Protein AF-A0A3D1BDJ5-F1 (afdb_monomer)

Nearest PDB structures (foldseek):
  8h1r-assembly1_A  TM=6.072E-01  e=1.161E-01  Pseudomonas aeruginosa PAO1
  8h1r-assembly2_D  TM=5.974E-01  e=2.928E-01  Pseudomonas aeruginosa PAO1
  6gd5-assembly1_A  TM=3.370E-01  e=4.436E+00  Escherichia coli K-12
  8y6u-assembly1_D  TM=3.754E-01  e=7.465E+00  Escherichia coli K-12

Foldseek 3Di:
DDDDDDDDDDDPDPDDPPPPPPDQPDPDLVRVLVVQLVLLVVVHPVSSVCSVPPLSVLLVPDDPVVVVLLSVLLVLCVVLVADCVQQVSLQSLLVSLCSVPPDPQQSVLVSLQSVVQSVHNPQRVLNSQCSSCNNCCSVWQFLDDDLQKTKGKADADWGWHADPVSATKIWGAQIKIWIDHPNDIFIWGRWGWMQRSRQRKIFTAKTKGALPLAPCGVFKMKIAHGDMDRRVHQKDKGQAIWIGGPVDPGTDGGMAIAGDDDDDDRHPDPHD

Solvent-accessible surface area (backbone atoms only — not comparable to full-atom values): 14798 Å² total; per-residue (Å²): 141,82,88,83,83,83,85,82,84,82,80,83,79,81,75,80,83,78,76,78,76,77,74,67,97,50,95,40,73,68,57,43,49,53,51,53,23,56,62,26,40,79,77,28,71,65,50,20,46,39,34,66,73,54,46,41,63,58,54,70,70,45,56,67,70,59,45,49,53,53,51,54,50,51,50,33,27,50,76,46,63,48,52,54,84,40,22,52,48,14,40,53,44,25,51,49,43,41,70,77,52,77,43,73,64,55,51,54,23,46,49,51,40,51,50,57,48,28,72,41,60,88,52,45,73,55,38,35,58,51,25,48,35,26,37,45,29,74,74,55,32,35,78,40,78,54,99,54,10,31,32,30,44,43,71,59,47,77,46,42,43,63,45,101,84,67,43,48,30,37,42,35,38,60,13,29,43,34,39,38,27,79,95,35,72,42,61,35,34,61,21,29,33,38,33,36,62,84,78,46,32,37,39,33,54,33,30,32,38,49,23,65,77,29,84,42,47,89,50,34,39,30,43,36,41,71,39,61,34,54,47,79,43,46,48,43,63,36,71,46,27,43,36,42,47,85,90,48,101,61,72,46,77,38,72,44,81,37,50,65,62,72,70,91,51,37,88,75,45,88,61,76

Sequence (272 aa):
MRWIGILGLALCLNVPVVVAQDEPAWPSPASFLKDMEQSAADLGGREAKWIKKSFGPRFAALEAGRQGQVMSLVEALQETRQPFAESIWGYLKGVDALLQRPDAAAWTGWHRHVAFFASSTKHRQRAKAYLANSEGLLNQGKLHSANTGTWLVRGGRMTFDLDDQNRPRISCDSSTVVCLAKGDSARLHQVRGQYDVLENEFRVETGRLDWERTVREGDFQAEVRAFNIRLKGSTFTTDSATFQSDMFGTPLHGTLHFKVQAEKQAKKRTYP

Structure (mmCIF, N/CA/C/O backbone):
data_AF-A0A3D1BDJ5-F1
#
_entry.id   AF-A0A3D1BDJ5-F1
#
loop_
_atom_site.group_PDB
_atom_site.id
_atom_site.type_symbol
_atom_site.label_atom_id
_atom_site.label_alt_id
_atom_site.label_comp_id
_atom_site.label_asym_id
_atom_site.label_entity_id
_atom_site.label_seq_id
_atom_site.pdbx_PDB_ins_code
_atom_site.Cartn_x
_atom_site.Cartn_y
_atom_site.Cartn_z
_atom_site.occupancy
_atom_site.B_iso_or_equiv
_atom_site.auth_seq_id
_atom_site.auth_comp_id
_atom_site.auth_asym_id
_atom_site.auth_atom_id
_atom_site.pdbx_PDB_model_num
ATOM 1 N N . MET A 1 1 ? 18.096 -51.647 67.999 1.00 40.06 1 MET A N 1
ATOM 2 C CA . MET A 1 1 ? 18.188 -51.036 66.656 1.00 40.06 1 MET A CA 1
ATOM 3 C C . MET A 1 1 ? 16.785 -50.966 66.071 1.00 40.06 1 MET A C 1
ATOM 5 O O . MET A 1 1 ? 16.229 -52.001 65.738 1.00 40.06 1 MET A O 1
ATOM 9 N N . ARG A 1 2 ? 16.166 -49.781 66.080 1.00 32.09 2 ARG A N 1
ATOM 10 C CA . ARG A 1 2 ? 14.801 -49.536 65.588 1.00 32.09 2 ARG A CA 1
ATOM 11 C C . ARG A 1 2 ? 14.898 -48.638 64.356 1.00 32.09 2 ARG A C 1
ATOM 13 O O . ARG A 1 2 ? 15.482 -47.565 64.448 1.00 32.09 2 ARG A O 1
ATOM 20 N N . TRP A 1 3 ? 14.369 -49.100 63.228 1.00 30.14 3 TRP A N 1
ATOM 21 C CA . TRP A 1 3 ? 14.201 -48.304 62.014 1.00 30.14 3 TRP A CA 1
ATOM 22 C C . TRP A 1 3 ? 12.926 -47.460 62.136 1.00 30.14 3 TRP A C 1
ATOM 24 O O . TRP A 1 3 ? 11.862 -47.992 62.444 1.00 30.14 3 TRP A O 1
ATOM 34 N N . ILE A 1 4 ? 13.050 -46.151 61.917 1.00 38.88 4 ILE A N 1
ATOM 35 C CA . ILE A 1 4 ? 11.944 -45.191 61.823 1.00 38.88 4 ILE A CA 1
ATOM 36 C C . ILE A 1 4 ? 11.736 -44.907 60.333 1.00 38.88 4 ILE A C 1
ATOM 38 O O . ILE A 1 4 ? 12.630 -44.381 59.676 1.00 38.88 4 ILE A O 1
ATOM 42 N N . GLY A 1 5 ? 10.570 -45.281 59.804 1.00 36.16 5 GLY A N 1
ATOM 43 C CA . GLY A 1 5 ? 10.113 -44.878 58.475 1.00 36.16 5 GLY A CA 1
ATOM 44 C C . GLY A 1 5 ? 9.455 -43.501 58.543 1.00 36.16 5 GLY A C 1
ATOM 45 O O . GLY A 1 5 ? 8.554 -43.286 59.352 1.00 36.16 5 GLY A O 1
ATOM 46 N N . ILE A 1 6 ? 9.918 -42.570 57.711 1.00 41.03 6 ILE A N 1
ATOM 47 C CA . ILE A 1 6 ? 9.352 -41.225 57.570 1.00 41.03 6 ILE A CA 1
ATOM 48 C C . ILE A 1 6 ? 8.217 -41.288 56.540 1.00 41.03 6 ILE A C 1
ATOM 50 O O . ILE A 1 6 ? 8.452 -41.577 55.368 1.00 41.03 6 ILE A O 1
ATOM 54 N N . LEU A 1 7 ? 6.987 -41.013 56.986 1.00 36.97 7 LEU A N 1
ATOM 55 C CA . LEU A 1 7 ? 5.841 -40.711 56.125 1.00 36.97 7 LEU A CA 1
ATOM 56 C C . LEU A 1 7 ? 6.007 -39.287 55.566 1.00 36.97 7 LEU A C 1
ATOM 58 O O . LEU A 1 7 ? 5.975 -38.318 56.322 1.00 36.97 7 LEU A O 1
ATOM 62 N N . GLY A 1 8 ? 6.165 -39.156 54.249 1.00 35.75 8 GLY A N 1
ATOM 63 C CA . GLY A 1 8 ? 6.063 -37.877 53.544 1.00 35.75 8 GLY A CA 1
ATOM 64 C C . GLY A 1 8 ? 4.616 -37.615 53.131 1.00 35.75 8 GLY A C 1
ATOM 65 O O . GLY A 1 8 ? 4.098 -38.284 52.240 1.00 35.75 8 GLY A O 1
ATOM 66 N N . LEU A 1 9 ? 3.961 -36.655 53.785 1.00 38.50 9 LEU A N 1
ATOM 67 C CA . LEU A 1 9 ? 2.632 -36.166 53.422 1.00 38.50 9 LEU A CA 1
ATOM 68 C C . LEU A 1 9 ? 2.781 -35.162 52.262 1.00 38.50 9 LEU A C 1
ATOM 70 O O . LEU A 1 9 ? 3.290 -34.059 52.460 1.00 38.50 9 LEU A O 1
ATOM 74 N N . ALA A 1 10 ? 2.377 -35.537 51.048 1.00 41.53 10 ALA A N 1
ATOM 75 C CA . ALA A 1 10 ? 2.340 -34.623 49.907 1.00 41.53 10 ALA A CA 1
ATOM 76 C C . ALA A 1 10 ? 1.062 -33.769 49.970 1.00 41.53 10 ALA A C 1
ATOM 78 O O . ALA A 1 10 ? -0.044 -34.263 49.753 1.00 41.53 10 ALA A O 1
ATOM 79 N N . LEU A 1 11 ? 1.220 -32.484 50.295 1.00 38.91 11 LEU A N 1
ATOM 80 C CA . LEU A 1 11 ? 0.157 -31.483 50.236 1.00 38.91 11 LEU A CA 1
ATOM 81 C C . LEU A 1 11 ? -0.024 -31.042 48.772 1.00 38.91 11 LEU A C 1
ATOM 83 O O . LEU A 1 11 ? 0.777 -30.272 48.243 1.00 38.91 11 LEU A O 1
ATOM 87 N N . CYS A 1 12 ? -1.066 -31.530 48.100 1.00 39.66 12 CYS A N 1
ATOM 88 C CA . CYS A 1 12 ? -1.456 -31.030 46.782 1.00 39.66 12 CYS A CA 1
ATOM 89 C C . CYS A 1 12 ? -2.174 -29.680 46.942 1.00 39.66 12 CYS A C 1
ATOM 91 O O . CYS A 1 12 ? -3.369 -29.633 47.229 1.00 39.66 12 CYS A O 1
ATOM 93 N N . LEU A 1 13 ? -1.445 -28.574 46.769 1.00 41.38 13 LEU A N 1
ATOM 94 C CA . LEU A 1 13 ? -2.034 -27.242 46.618 1.00 41.38 13 LEU A CA 1
ATOM 95 C C . LEU A 1 13 ? -2.695 -27.147 45.239 1.00 41.38 13 LEU A C 1
ATOM 97 O O . LEU A 1 13 ? -2.029 -26.986 44.219 1.00 41.38 13 LEU A O 1
ATOM 101 N N . ASN A 1 14 ? -4.019 -27.267 45.222 1.00 43.81 14 ASN A N 1
ATOM 102 C CA . ASN A 1 14 ? -4.842 -27.050 44.041 1.00 43.81 14 ASN A CA 1
ATOM 103 C C . ASN A 1 14 ? -5.043 -25.534 43.878 1.00 43.81 14 ASN A C 1
ATOM 105 O O . ASN A 1 14 ? -5.933 -24.949 44.495 1.00 43.81 14 ASN A O 1
ATOM 109 N N . VAL A 1 15 ? -4.160 -24.876 43.125 1.00 45.62 15 VAL A N 1
ATOM 110 C CA . VAL A 1 15 ? -4.317 -23.455 42.787 1.00 45.62 15 VAL A CA 1
ATOM 111 C C . VAL A 1 15 ? -5.326 -23.362 41.640 1.00 45.62 15 VAL A C 1
ATOM 113 O O . VAL A 1 15 ? -5.068 -23.932 40.578 1.00 45.62 15 VAL A O 1
ATOM 116 N N . PRO A 1 16 ? -6.467 -22.673 41.804 1.00 42.47 16 PRO A N 1
ATOM 117 C CA . PRO A 1 16 ? -7.363 -22.436 40.687 1.00 42.47 16 PRO A CA 1
ATOM 118 C C . PRO A 1 16 ? -6.653 -21.529 39.680 1.00 42.47 16 PRO A C 1
ATOM 120 O O . PRO A 1 16 ? -6.245 -20.412 40.002 1.00 42.47 16 PRO A O 1
ATOM 123 N N . VAL A 1 17 ? -6.503 -22.020 38.452 1.00 44.72 17 VAL A N 1
ATOM 124 C CA . VAL A 1 17 ? -6.137 -21.192 37.303 1.00 44.72 17 VAL A CA 1
ATOM 125 C C . VAL A 1 17 ? -7.313 -20.249 37.057 1.00 44.72 17 VAL A C 1
ATOM 127 O O . VAL A 1 17 ? -8.309 -20.624 36.444 1.00 44.72 17 VAL A O 1
ATOM 130 N N . VAL A 1 18 ? -7.224 -19.032 37.590 1.00 38.44 18 VAL A N 1
ATOM 131 C CA . VAL A 1 18 ? -8.105 -17.933 37.197 1.00 38.44 18 VAL A CA 1
ATOM 132 C C . VAL A 1 18 ? -7.669 -17.527 35.795 1.00 38.44 18 VAL A C 1
ATOM 134 O O . VAL A 1 18 ? -6.678 -16.824 35.615 1.00 38.44 18 VAL A O 1
ATOM 137 N N . VAL A 1 19 ? -8.382 -18.025 34.787 1.00 40.22 19 VAL A N 1
ATOM 138 C CA . VAL A 1 19 ? -8.323 -17.454 33.443 1.00 40.22 19 VAL A CA 1
ATOM 139 C C . VAL A 1 19 ? -9.059 -16.123 33.541 1.00 40.22 19 VAL A C 1
ATOM 141 O O . VAL A 1 19 ? -10.287 -16.099 33.554 1.00 40.22 19 VAL A O 1
ATOM 144 N N . ALA A 1 20 ? -8.319 -15.027 33.703 1.00 37.91 20 ALA A N 1
ATOM 145 C CA . ALA A 1 20 ? -8.874 -13.695 33.530 1.00 37.91 20 ALA A CA 1
ATOM 146 C C . ALA A 1 20 ? -9.334 -13.596 32.070 1.00 37.91 20 ALA A C 1
ATOM 148 O O . ALA A 1 20 ? -8.518 -13.526 31.155 1.00 37.91 20 ALA A O 1
ATOM 149 N N . GLN A 1 21 ? -10.639 -13.722 31.841 1.00 48.41 21 GLN A N 1
ATOM 150 C CA . GLN A 1 21 ? -11.227 -13.243 30.601 1.00 48.41 21 GLN A CA 1
ATOM 151 C C . GLN A 1 21 ? -11.207 -11.726 30.731 1.00 48.41 21 GLN A C 1
ATOM 153 O O . GLN A 1 21 ? -12.008 -11.180 31.488 1.00 48.41 21 GLN A O 1
ATOM 158 N N . ASP A 1 22 ? -10.239 -11.073 30.091 1.00 64.44 22 ASP A N 1
ATOM 159 C CA . ASP A 1 22 ? -10.243 -9.618 29.998 1.00 64.44 22 ASP A CA 1
ATOM 160 C C . ASP A 1 22 ? -11.581 -9.205 29.369 1.00 64.44 22 ASP A C 1
ATOM 162 O O . ASP A 1 22 ? -11.974 -9.707 28.309 1.00 64.44 22 ASP A O 1
ATOM 166 N N . GLU A 1 23 ? -12.346 -8.379 30.087 1.00 74.88 23 GLU A N 1
ATOM 167 C CA . GLU A 1 23 ? -13.591 -7.839 29.552 1.00 74.88 23 GLU A CA 1
ATOM 168 C C . GLU A 1 23 ? -13.266 -7.004 28.307 1.00 74.88 23 GLU A C 1
ATOM 170 O O . GLU A 1 23 ? -12.290 -6.254 28.322 1.00 74.88 23 GLU A O 1
ATOM 175 N N . PRO A 1 24 ? -14.070 -7.103 27.234 1.00 78.44 24 PRO A N 1
ATOM 176 C CA . PRO A 1 24 ? -13.805 -6.350 26.016 1.00 78.44 24 PRO A CA 1
ATOM 177 C C . PRO A 1 24 ? -13.798 -4.844 26.306 1.00 78.44 24 PRO A C 1
ATOM 179 O O . PRO A 1 24 ? -14.713 -4.345 26.968 1.00 78.44 24 PRO A O 1
ATOM 182 N N . ALA A 1 25 ? -12.842 -4.106 25.728 1.00 89.50 25 ALA A N 1
ATOM 183 C CA . ALA A 1 25 ? -12.701 -2.655 25.912 1.00 89.50 25 ALA A CA 1
ATOM 184 C C . ALA A 1 25 ? -13.996 -1.858 25.679 1.00 89.50 25 ALA A C 1
ATOM 186 O O . ALA A 1 25 ? -14.198 -0.798 26.277 1.00 89.50 25 ALA A O 1
ATOM 187 N N . TRP A 1 26 ? -14.897 -2.362 24.828 1.00 95.94 26 TRP A N 1
ATOM 188 C CA . TRP A 1 26 ? -16.221 -1.780 24.638 1.00 95.94 26 TRP A CA 1
ATOM 189 C C . TRP A 1 26 ? -17.326 -2.834 24.767 1.00 95.94 26 TRP A C 1
ATOM 191 O O . TRP A 1 26 ? -17.307 -3.835 24.048 1.00 95.94 26 TRP A O 1
ATOM 201 N N . PRO A 1 27 ? -18.383 -2.561 25.556 1.00 92.12 27 PRO A N 1
ATOM 202 C CA . PRO A 1 27 ? -19.510 -3.480 25.720 1.00 92.12 27 PRO A CA 1
ATOM 203 C C . PRO A 1 27 ? -20.438 -3.538 24.493 1.00 92.12 27 PRO A C 1
ATOM 205 O O . PRO A 1 27 ? -21.322 -4.388 24.425 1.00 92.12 27 PRO A O 1
ATOM 208 N N . SER A 1 28 ? -20.303 -2.612 23.533 1.00 95.69 28 SER A N 1
ATOM 209 C CA . SER A 1 28 ? -21.137 -2.567 22.326 1.00 95.69 28 SER A CA 1
ATOM 210 C C . SER A 1 28 ? -20.473 -1.825 21.150 1.00 95.69 28 SER A C 1
ATOM 212 O O . SER A 1 28 ? -19.627 -0.948 21.367 1.00 95.69 28 SER A O 1
ATOM 214 N N . PRO A 1 29 ? -20.924 -2.065 19.901 1.00 97.19 29 PRO A N 1
ATOM 215 C CA . PRO A 1 29 ? -20.529 -1.263 18.737 1.00 97.19 29 PRO A CA 1
ATOM 216 C C . PRO A 1 29 ? -20.837 0.236 18.892 1.00 97.19 29 PRO A C 1
ATOM 218 O O . PRO A 1 29 ? -20.088 1.082 18.407 1.00 97.19 29 PRO A O 1
ATOM 221 N N . ALA A 1 30 ? -21.921 0.590 19.591 1.00 97.62 30 ALA A N 1
ATOM 222 C CA . ALA A 1 30 ? -22.311 1.983 19.804 1.00 97.62 30 ALA A CA 1
ATOM 223 C C . ALA A 1 30 ? -21.346 2.720 20.748 1.00 97.62 30 ALA A C 1
ATOM 225 O O . ALA A 1 30 ? -20.973 3.863 20.478 1.00 97.62 30 ALA A O 1
ATOM 226 N N . SER A 1 31 ? -20.904 2.066 21.830 1.00 97.88 31 SER A N 1
ATOM 227 C CA . SER A 1 31 ? -19.884 2.625 22.727 1.00 97.88 31 SER A CA 1
ATOM 228 C C . SER A 1 31 ? -18.526 2.752 22.038 1.00 97.88 31 SER A C 1
ATOM 230 O O . SER A 1 31 ? -17.870 3.774 22.220 1.00 97.88 31 SER A O 1
ATOM 232 N N . PHE A 1 32 ? -18.152 1.783 21.193 1.00 98.56 32 PHE A N 1
ATOM 233 C CA . PHE A 1 32 ? -16.954 1.878 20.354 1.00 98.56 32 PHE A CA 1
ATOM 234 C C . PHE A 1 32 ? -17.008 3.101 19.429 1.00 98.56 32 PHE A C 1
ATOM 236 O O . PHE A 1 32 ? -16.089 3.915 19.421 1.00 98.56 32 PHE A O 1
ATOM 243 N N . LEU A 1 33 ? -18.110 3.297 18.696 1.00 98.56 33 LEU A N 1
ATOM 244 C CA . LEU A 1 33 ? -18.253 4.448 17.798 1.00 98.56 33 LEU A CA 1
ATOM 245 C C . LEU A 1 33 ? -18.182 5.791 18.532 1.00 98.56 33 LEU A C 1
ATOM 247 O O . LEU A 1 33 ? -17.586 6.731 18.009 1.00 98.56 33 LEU A O 1
ATOM 251 N N . LYS A 1 34 ? -18.762 5.882 19.734 1.00 98.38 34 LYS A N 1
ATOM 252 C CA . LYS A 1 34 ? -18.688 7.091 20.563 1.00 98.38 34 LYS A CA 1
ATOM 253 C C . LYS A 1 34 ? -17.244 7.411 20.960 1.00 98.38 34 LYS A C 1
ATOM 255 O O . LYS A 1 34 ? -16.834 8.565 20.868 1.00 98.38 34 LYS A O 1
ATOM 260 N N . ASP A 1 35 ? -16.485 6.403 21.377 1.00 98.38 35 ASP A N 1
ATOM 261 C CA . ASP A 1 35 ? -15.082 6.559 21.767 1.00 98.38 35 ASP A CA 1
ATOM 262 C C . ASP A 1 35 ? -14.186 6.931 20.572 1.00 98.38 35 ASP A C 1
ATOM 264 O O . ASP A 1 35 ? -13.364 7.847 20.649 1.00 98.38 35 ASP A O 1
ATOM 268 N N . MET A 1 36 ? -14.417 6.306 19.411 1.00 98.56 36 MET A N 1
ATOM 269 C CA . MET A 1 36 ? -13.724 6.662 18.169 1.00 98.56 36 MET A CA 1
ATOM 270 C C . MET A 1 36 ? -14.073 8.078 17.688 1.00 98.56 36 MET A C 1
ATOM 272 O O . MET A 1 36 ? -13.196 8.774 17.181 1.00 98.56 36 MET A O 1
ATOM 276 N N . GLU A 1 37 ? -15.324 8.534 17.846 1.00 98.50 37 GLU A N 1
ATOM 277 C CA . GLU A 1 37 ? -15.732 9.914 17.533 1.00 98.50 37 GLU A CA 1
ATOM 278 C C . GLU A 1 37 ? -15.019 10.919 18.444 1.00 98.50 37 GLU A C 1
ATOM 280 O O . GLU A 1 37 ? -14.505 11.923 17.951 1.00 98.50 37 GLU A O 1
ATOM 285 N N . GLN A 1 38 ? -14.944 10.631 19.748 1.00 98.06 38 GLN A N 1
ATOM 286 C CA . GLN A 1 38 ? -14.255 11.481 20.719 1.00 98.06 38 GLN A CA 1
ATOM 287 C C . GLN A 1 38 ? -12.752 11.558 20.432 1.00 98.06 38 GLN A C 1
ATOM 289 O O . GLN A 1 38 ? -12.203 12.652 20.360 1.00 98.06 38 GLN A O 1
ATOM 294 N N . SER A 1 39 ? -12.108 10.416 20.186 1.00 97.81 39 SER A N 1
ATOM 295 C CA . SER A 1 39 ? -10.685 10.361 19.831 1.00 97.81 39 SER A CA 1
ATOM 296 C C . SER A 1 39 ? -10.397 11.076 18.501 1.00 97.81 39 SER A C 1
ATOM 298 O O . SER A 1 39 ? -9.371 11.733 18.338 1.00 97.81 39 SER A O 1
ATOM 300 N N . ALA A 1 40 ? -11.316 10.997 17.533 1.00 98.06 40 ALA A N 1
ATOM 301 C CA . ALA A 1 40 ? -11.202 11.724 16.271 1.00 98.06 40 ALA A CA 1
ATOM 302 C C . ALA A 1 40 ? -11.410 13.239 16.430 1.00 98.06 40 ALA A C 1
ATOM 304 O O . ALA A 1 40 ? -10.868 14.004 15.634 1.00 98.06 40 ALA A O 1
ATOM 305 N N . ALA A 1 41 ? -12.149 13.694 17.448 1.00 97.62 41 ALA A N 1
ATOM 306 C CA . ALA A 1 41 ? -12.335 15.119 17.719 1.00 97.62 41 ALA A CA 1
ATOM 307 C C . ALA A 1 41 ? -11.015 15.823 18.071 1.00 97.62 41 ALA A C 1
ATOM 309 O O . ALA A 1 41 ? -10.841 16.982 17.692 1.00 97.62 41 ALA A O 1
ATOM 310 N N . ASP A 1 42 ? -10.071 15.106 18.689 1.00 96.56 42 ASP A N 1
ATOM 311 C CA . ASP A 1 42 ? -8.721 15.605 18.981 1.00 96.56 42 ASP A CA 1
ATOM 312 C C . ASP A 1 42 ? -7.881 15.813 17.706 1.00 96.56 42 ASP A C 1
ATOM 314 O O . ASP A 1 42 ? -6.954 16.623 17.693 1.00 96.56 42 ASP A O 1
ATOM 318 N N . LEU A 1 43 ? -8.215 15.116 16.611 1.00 95.81 43 LEU A N 1
ATOM 319 C CA . LEU A 1 43 ? -7.629 15.352 15.284 1.00 95.81 43 LEU A CA 1
ATOM 320 C C . LEU A 1 43 ? -8.303 16.534 14.575 1.00 95.81 43 LEU A C 1
ATOM 322 O O . LEU A 1 43 ? -7.647 17.282 13.848 1.00 95.81 43 LEU A O 1
ATOM 326 N N . GLY A 1 44 ? -9.612 16.693 14.781 1.00 97.12 44 GLY A N 1
ATOM 327 C CA . GLY A 1 44 ? -10.390 17.812 14.272 1.00 97.12 44 GLY A CA 1
ATOM 328 C C . GLY A 1 44 ? -11.891 17.534 14.153 1.00 97.12 44 GLY A C 1
ATOM 329 O O . GLY A 1 44 ? -12.377 16.402 14.117 1.00 97.12 44 GLY A O 1
ATOM 330 N N . GLY A 1 45 ? -12.672 18.612 14.031 1.00 97.50 45 GLY A N 1
ATOM 331 C CA . GLY A 1 45 ? -14.131 18.513 13.911 1.00 97.50 45 GLY A CA 1
ATOM 332 C C . GLY A 1 45 ? -14.613 17.818 12.627 1.00 97.50 45 GLY A C 1
ATOM 333 O O . GLY A 1 45 ? -15.731 17.300 12.589 1.00 97.50 45 GLY A O 1
ATOM 334 N N . ARG A 1 46 ? -13.792 17.778 11.565 1.00 97.81 46 ARG A N 1
ATOM 335 C CA . ARG A 1 46 ? -14.137 17.061 10.324 1.00 97.81 46 ARG A CA 1
ATOM 336 C C . ARG A 1 46 ? -14.020 15.552 10.511 1.00 97.81 46 ARG A C 1
ATOM 338 O O . ARG A 1 46 ? -14.854 14.816 9.993 1.00 97.81 46 ARG A O 1
ATOM 345 N N . GLU A 1 47 ? -13.019 15.115 11.256 1.00 98.25 47 GLU A N 1
ATOM 346 C CA . GLU A 1 47 ? -12.693 13.728 11.550 1.00 98.25 47 GLU A CA 1
ATOM 347 C C . GLU A 1 47 ? -13.771 13.119 12.459 1.00 98.25 47 GLU A C 1
ATOM 349 O O . GLU A 1 47 ? -14.364 12.098 12.102 1.00 98.25 47 GLU A O 1
ATOM 354 N N . ALA A 1 48 ? -14.153 13.817 13.536 1.00 98.25 48 ALA A N 1
ATOM 355 C CA . ALA A 1 48 ? -15.307 13.440 14.361 1.00 98.25 48 ALA A CA 1
ATOM 356 C C . ALA A 1 48 ? -16.604 13.351 13.534 1.00 98.25 48 ALA A C 1
ATOM 358 O O . ALA A 1 48 ? -17.343 12.363 13.588 1.00 98.25 48 ALA A O 1
ATOM 359 N N . LYS A 1 49 ? -16.861 14.349 12.673 1.00 98.56 49 LYS A N 1
ATOM 360 C CA . LYS A 1 49 ? -18.026 14.334 11.775 1.00 98.56 49 LYS A CA 1
ATOM 361 C C . LYS A 1 49 ? -17.990 13.153 10.802 1.00 98.56 49 LYS A C 1
ATOM 363 O O . LYS A 1 49 ? -19.050 12.602 10.503 1.00 98.56 49 LYS A O 1
ATOM 368 N N . TRP A 1 50 ? -16.816 12.757 10.310 1.00 98.56 50 TRP A N 1
ATOM 369 C CA . TRP A 1 50 ? -16.662 11.594 9.436 1.00 98.56 50 TRP A CA 1
ATOM 370 C C . TRP A 1 50 ? -17.001 10.288 10.162 1.00 98.56 50 TRP A C 1
ATOM 372 O O . TRP A 1 50 ? -17.740 9.479 9.595 1.00 98.56 50 TRP A O 1
ATOM 382 N N . ILE A 1 51 ? -16.567 10.113 11.419 1.00 98.62 51 ILE A N 1
ATOM 383 C CA . ILE A 1 51 ? -16.977 8.960 12.238 1.00 98.62 51 ILE A CA 1
ATOM 384 C C . ILE A 1 51 ? -18.500 8.918 12.342 1.00 98.62 51 ILE A C 1
ATOM 386 O O . ILE A 1 51 ? -19.123 7.930 11.961 1.00 98.62 51 ILE A O 1
ATOM 390 N N . LYS A 1 52 ? -19.118 10.024 12.756 1.00 98.38 52 LYS A N 1
ATOM 391 C CA . LYS A 1 52 ? -20.562 10.090 12.991 1.00 98.38 52 LYS A CA 1
ATOM 392 C C . LYS A 1 52 ? -21.416 9.899 11.737 1.00 98.38 52 LYS A C 1
ATOM 394 O O . LYS A 1 52 ? -22.488 9.301 11.801 1.00 98.38 52 LYS A O 1
ATOM 399 N N . LYS A 1 53 ? -21.013 10.497 10.612 1.00 98.25 53 LYS A N 1
ATOM 400 C CA . LYS A 1 53 ? -21.862 10.621 9.412 1.00 98.25 53 LYS A CA 1
ATOM 401 C C . LYS A 1 53 ? -21.527 9.634 8.302 1.00 98.25 53 LYS A C 1
ATOM 403 O O . LYS A 1 53 ? -22.397 9.383 7.474 1.00 98.25 53 LYS A O 1
ATOM 408 N N . SER A 1 54 ? -20.313 9.092 8.280 1.00 97.50 54 SER A N 1
ATOM 409 C CA . SER A 1 54 ? -19.836 8.253 7.179 1.00 97.50 54 SER A CA 1
ATOM 410 C C . SER A 1 54 ? -19.478 6.852 7.655 1.00 97.50 54 SER A C 1
ATOM 412 O O . SER A 1 54 ? -20.118 5.889 7.237 1.00 97.50 54 SER A O 1
ATOM 414 N N . PHE A 1 55 ? -18.489 6.733 8.542 1.00 98.50 55 PHE A N 1
ATOM 415 C CA . PHE A 1 55 ? -17.996 5.433 8.998 1.00 98.50 55 PHE A CA 1
ATOM 416 C C . PHE A 1 55 ? -19.008 4.715 9.896 1.00 98.50 55 PHE A C 1
ATOM 418 O O . PHE A 1 55 ? -19.337 3.560 9.648 1.00 98.50 55 PHE A O 1
ATOM 425 N N . GLY A 1 56 ? -19.555 5.413 10.894 1.00 98.31 56 GLY A N 1
ATOM 426 C CA . GLY A 1 56 ? -20.445 4.858 11.912 1.00 98.31 56 GLY A CA 1
ATOM 427 C C . GLY A 1 56 ? -21.660 4.118 11.351 1.00 98.31 56 GLY A C 1
ATOM 428 O O . GLY A 1 56 ? -21.849 2.958 11.709 1.00 98.31 56 GLY A O 1
ATOM 429 N N . PRO A 1 57 ? -22.448 4.710 10.431 1.00 98.31 57 PRO A N 1
ATOM 430 C CA . PRO A 1 57 ? -23.574 4.012 9.813 1.00 98.31 57 PRO A CA 1
ATOM 431 C C . PRO A 1 57 ? -23.169 2.743 9.048 1.00 98.31 57 PRO A C 1
ATOM 433 O O . PRO A 1 57 ? -23.865 1.735 9.130 1.00 98.31 57 PRO A O 1
ATOM 436 N N . ARG A 1 58 ? -22.034 2.763 8.332 1.00 97.94 58 ARG A N 1
ATOM 437 C CA . ARG A 1 58 ? -21.533 1.588 7.596 1.00 97.94 58 ARG A CA 1
ATOM 438 C C . ARG A 1 58 ? -21.018 0.502 8.535 1.00 97.94 58 ARG A C 1
ATOM 440 O O . ARG A 1 58 ? -21.299 -0.669 8.317 1.00 97.94 58 ARG A O 1
ATOM 447 N N . PHE A 1 59 ? -20.306 0.891 9.588 1.00 98.31 59 PHE A N 1
ATOM 448 C CA . PHE A 1 59 ? -19.835 -0.020 10.623 1.00 98.31 59 PHE A CA 1
ATOM 449 C C . PHE A 1 59 ? -20.999 -0.669 11.385 1.00 98.31 59 PHE A C 1
ATOM 451 O O . PHE A 1 59 ? -21.001 -1.877 11.604 1.00 98.31 59 PHE A O 1
ATOM 458 N N . ALA A 1 60 ? -22.029 0.104 11.737 1.00 97.19 60 ALA A N 1
ATOM 459 C CA . ALA A 1 60 ? -23.213 -0.402 12.429 1.00 97.19 60 ALA A CA 1
ATOM 460 C C . ALA A 1 60 ? -24.006 -1.428 11.597 1.00 97.19 60 ALA A C 1
ATOM 462 O O . ALA A 1 60 ? -24.677 -2.280 12.170 1.00 97.19 60 ALA A O 1
ATOM 463 N N . ALA A 1 61 ? -23.909 -1.364 10.265 1.00 96.94 61 ALA A N 1
ATOM 464 C CA . ALA A 1 61 ? -24.564 -2.293 9.347 1.00 96.94 61 ALA A CA 1
ATOM 465 C C . ALA A 1 61 ? -23.792 -3.609 9.114 1.00 96.94 61 ALA A C 1
ATOM 467 O O . ALA A 1 61 ? -24.317 -4.503 8.452 1.00 96.94 61 ALA A O 1
ATOM 468 N N . LEU A 1 62 ? -22.556 -3.733 9.615 1.00 96.56 62 LEU A N 1
ATOM 469 C CA . LEU A 1 62 ? -21.773 -4.968 9.526 1.00 96.56 62 LEU A CA 1
ATOM 470 C C . LEU A 1 62 ? -22.378 -6.097 10.361 1.00 96.56 62 LEU A C 1
ATOM 472 O O . LEU A 1 62 ? -22.975 -5.854 11.410 1.00 96.56 62 LEU A O 1
ATOM 476 N N . GLU A 1 63 ? -22.130 -7.345 9.959 1.00 96.75 63 GLU A N 1
ATOM 477 C CA . GLU A 1 63 ? -22.420 -8.483 10.822 1.00 96.75 63 GLU A CA 1
ATOM 478 C C . GLU A 1 63 ? -21.603 -8.430 12.126 1.00 96.75 63 GLU A C 1
ATOM 480 O O . GLU A 1 63 ? -20.451 -7.982 12.147 1.00 96.75 63 GLU A O 1
ATOM 485 N N . ALA A 1 64 ? -22.181 -8.951 13.213 1.00 96.38 64 ALA A N 1
ATOM 486 C CA . ALA A 1 64 ? -21.595 -8.887 14.554 1.00 96.38 64 ALA A CA 1
ATOM 487 C C . ALA A 1 64 ? -20.154 -9.428 14.616 1.00 96.38 64 ALA A C 1
ATOM 489 O O . ALA A 1 64 ? -19.311 -8.867 15.311 1.00 96.38 64 ALA A O 1
ATOM 490 N N . GLY A 1 65 ? -19.839 -10.471 13.837 1.00 96.38 65 GLY A N 1
ATOM 491 C CA . GLY A 1 65 ? -18.483 -11.022 13.758 1.00 96.38 65 GLY A CA 1
ATOM 492 C C . GLY A 1 65 ? -17.452 -10.030 13.206 1.00 96.38 65 GLY A C 1
ATOM 493 O O . GLY A 1 65 ? -16.359 -9.912 13.758 1.00 96.38 65 GLY A O 1
ATOM 494 N N . ARG A 1 66 ? -17.797 -9.266 12.160 1.00 97.38 66 ARG A N 1
ATOM 495 C CA . ARG A 1 66 ? -16.908 -8.230 11.604 1.00 97.38 66 ARG A CA 1
ATOM 496 C C . ARG A 1 66 ? -16.814 -7.010 12.509 1.00 97.38 66 ARG A C 1
ATOM 498 O O . ARG A 1 66 ? -15.737 -6.431 12.611 1.00 97.38 66 ARG A O 1
ATOM 505 N N . GLN A 1 67 ? -17.904 -6.641 13.185 1.00 98.19 67 GLN A N 1
ATOM 506 C CA . GLN A 1 67 ? -17.868 -5.585 14.201 1.00 98.19 67 GLN A CA 1
ATOM 507 C C . GLN A 1 67 ? -16.897 -5.950 15.325 1.00 98.19 67 GLN A C 1
ATOM 509 O O . GLN A 1 67 ? -15.990 -5.173 15.618 1.00 98.19 67 GLN A O 1
ATOM 514 N N . GLY A 1 68 ? -17.032 -7.163 15.871 1.00 97.94 68 GLY A N 1
ATOM 515 C CA . GLY A 1 68 ? -16.141 -7.694 16.899 1.00 97.94 68 GLY A CA 1
ATOM 516 C C . GLY A 1 68 ? -14.684 -7.727 16.443 1.00 97.94 68 GLY A C 1
ATOM 517 O O . GLY A 1 68 ? -13.822 -7.211 17.143 1.00 97.94 68 GLY A O 1
ATOM 518 N N . GLN A 1 69 ? -14.403 -8.225 15.233 1.00 98.38 69 GLN A N 1
ATOM 519 C CA . GLN A 1 69 ? -13.040 -8.241 14.689 1.00 98.38 69 GLN A CA 1
ATOM 520 C C . GLN A 1 69 ? -12.416 -6.840 14.623 1.00 98.38 69 GLN A C 1
ATOM 522 O O . GLN A 1 69 ? -11.251 -6.664 14.980 1.00 98.38 69 GLN A O 1
ATOM 527 N N . VAL A 1 70 ? -13.176 -5.843 14.156 1.00 98.75 70 VAL A N 1
ATOM 528 C CA . VAL A 1 70 ? -12.679 -4.468 14.069 1.00 98.75 70 VAL A CA 1
ATOM 529 C C . VAL A 1 70 ? -12.392 -3.910 15.456 1.00 98.75 70 VAL A C 1
ATOM 531 O O . VAL A 1 70 ? -11.314 -3.354 15.650 1.00 98.75 70 VAL A O 1
ATOM 534 N N . MET A 1 71 ? -13.317 -4.091 16.401 1.00 98.62 71 MET A N 1
ATOM 535 C CA . MET A 1 71 ? -13.174 -3.633 17.784 1.00 98.62 71 MET A CA 1
ATOM 536 C C . MET A 1 71 ? -11.948 -4.267 18.453 1.00 98.62 71 MET A C 1
ATOM 538 O O . MET A 1 71 ? -11.068 -3.536 18.898 1.00 98.62 71 MET A O 1
ATOM 542 N N . SER A 1 72 ? -11.814 -5.596 18.420 1.00 98.06 72 SER A N 1
ATOM 543 C CA . SER A 1 72 ? -10.675 -6.302 19.028 1.00 98.06 72 SER A CA 1
ATOM 544 C C . SER A 1 72 ? -9.326 -5.888 18.435 1.00 98.06 72 SER A C 1
ATOM 546 O O . SER A 1 72 ? -8.322 -5.836 19.138 1.00 98.06 72 SER A O 1
ATOM 548 N N . LEU A 1 73 ? -9.268 -5.560 17.140 1.00 98.50 73 LEU A N 1
ATOM 549 C CA . LEU A 1 73 ? -8.031 -5.054 16.544 1.00 98.50 73 LEU A CA 1
ATOM 550 C C . LEU A 1 73 ? -7.713 -3.621 16.971 1.00 98.50 73 LEU A C 1
ATOM 552 O O . LEU A 1 73 ? -6.538 -3.310 17.143 1.00 98.50 73 LEU A O 1
ATOM 556 N N . VAL A 1 74 ? -8.710 -2.750 17.162 1.00 98.69 74 VAL A N 1
ATOM 557 C CA . VAL A 1 74 ? -8.451 -1.412 17.725 1.00 98.69 74 VAL A CA 1
ATOM 558 C C . VAL A 1 74 ? -7.924 -1.523 19.152 1.00 98.69 74 VAL A C 1
ATOM 560 O O . VAL A 1 74 ? -6.931 -0.871 19.466 1.00 98.69 74 VAL A O 1
ATOM 563 N N . GLU A 1 75 ? -8.527 -2.377 19.974 1.00 98.06 75 GLU A N 1
ATOM 564 C CA . GLU A 1 75 ? -8.078 -2.663 21.341 1.00 98.06 75 GLU A CA 1
ATOM 565 C C . GLU A 1 75 ? -6.620 -3.148 21.361 1.00 98.06 75 GLU A C 1
ATOM 567 O O . GLU A 1 75 ? -5.761 -2.505 21.965 1.00 98.06 75 GLU A O 1
ATOM 572 N N . ALA A 1 76 ? -6.279 -4.172 20.574 1.00 97.81 76 ALA A N 1
ATOM 573 C CA . ALA A 1 76 ? -4.905 -4.677 20.488 1.00 97.81 76 ALA A CA 1
ATOM 574 C C . ALA A 1 76 ? -3.900 -3.621 19.965 1.00 97.81 76 ALA A C 1
ATOM 576 O O . ALA A 1 76 ? -2.737 -3.558 20.388 1.00 97.81 76 ALA A O 1
ATOM 577 N N . LEU A 1 77 ? -4.324 -2.735 19.053 1.00 98.19 77 LEU A N 1
ATOM 578 C CA . LEU A 1 77 ? -3.505 -1.596 18.621 1.00 98.19 77 LEU A CA 1
ATOM 579 C C . LEU A 1 77 ? -3.288 -0.592 19.770 1.00 98.19 77 LEU A C 1
ATOM 581 O O . LEU A 1 77 ? -2.179 -0.068 19.910 1.00 98.19 77 LEU A O 1
ATOM 585 N N . GLN A 1 78 ? -4.296 -0.335 20.608 1.00 96.62 78 GLN A N 1
ATOM 586 C CA . GLN A 1 78 ? -4.170 0.526 21.790 1.00 96.62 78 GLN A CA 1
ATOM 587 C C . GLN A 1 78 ? -3.240 -0.093 22.845 1.00 96.62 78 GLN A C 1
ATOM 589 O O . GLN A 1 78 ? -2.341 0.593 23.338 1.00 96.62 78 GLN A O 1
ATOM 594 N N . GLU A 1 79 ? -3.367 -1.391 23.125 1.00 95.94 79 GLU A N 1
ATOM 595 C CA . GLU A 1 79 ? -2.509 -2.132 24.064 1.00 95.94 79 GLU A CA 1
ATOM 596 C C . GLU A 1 79 ? -1.037 -2.132 23.637 1.00 95.94 79 GLU A C 1
ATOM 598 O O . GLU A 1 79 ? -0.128 -1.897 24.440 1.00 95.94 79 GLU A O 1
ATOM 603 N N . THR A 1 80 ? -0.780 -2.280 22.333 1.00 96.00 80 THR A N 1
ATOM 604 C CA . THR A 1 80 ? 0.568 -2.139 21.752 1.00 96.00 80 THR A CA 1
ATOM 605 C C . THR A 1 80 ? 1.017 -0.683 21.586 1.00 96.00 80 THR A C 1
ATOM 607 O O . THR A 1 80 ? 2.071 -0.398 20.998 1.00 96.00 80 THR A O 1
ATOM 610 N N . ARG A 1 81 ? 0.266 0.255 22.174 1.00 95.44 81 ARG A N 1
ATOM 611 C CA . ARG A 1 81 ? 0.536 1.695 22.236 1.00 95.44 81 ARG A CA 1
ATOM 612 C C . ARG A 1 81 ? 0.648 2.335 20.855 1.00 95.44 81 ARG A C 1
ATOM 614 O O . ARG A 1 81 ? 1.430 3.268 20.660 1.00 95.44 81 ARG A O 1
ATOM 621 N N . GLN A 1 82 ? -0.071 1.846 19.855 1.00 97.12 82 GLN A N 1
ATOM 622 C CA . GLN A 1 82 ? -0.112 2.497 18.549 1.00 97.12 82 GLN A CA 1
ATOM 623 C C . GLN A 1 82 ? -0.781 3.874 18.671 1.00 97.12 82 GLN A C 1
ATOM 625 O O . GLN A 1 82 ? -1.790 4.004 19.360 1.00 97.12 82 GLN A O 1
ATOM 630 N N . PRO A 1 83 ? -0.225 4.929 18.049 1.00 97.00 83 PRO A N 1
ATOM 631 C CA . PRO A 1 83 ? -0.820 6.254 18.141 1.00 97.00 83 PRO A CA 1
ATOM 632 C C . PRO A 1 83 ? -2.155 6.300 17.391 1.00 97.00 83 PRO A C 1
ATOM 634 O O . PRO A 1 83 ? -2.292 5.728 16.306 1.00 97.00 83 PRO A O 1
ATOM 637 N N . PHE A 1 84 ? -3.130 7.018 17.949 1.00 98.00 84 PHE A N 1
ATOM 638 C CA . PHE A 1 84 ? -4.452 7.116 17.339 1.00 98.00 84 PHE A CA 1
ATOM 639 C C . PHE A 1 84 ? -4.401 7.783 15.957 1.00 98.00 84 PHE A C 1
ATOM 641 O O . PHE A 1 84 ? -4.905 7.217 14.991 1.00 98.00 84 PHE A O 1
ATOM 648 N N . ALA A 1 85 ? -3.742 8.944 15.854 1.00 96.12 85 ALA A N 1
ATOM 649 C CA . ALA A 1 85 ? -3.745 9.798 14.663 1.00 96.12 85 ALA A CA 1
ATOM 650 C C . ALA A 1 85 ? -3.239 9.106 13.388 1.00 96.12 85 ALA A C 1
ATOM 652 O O . ALA A 1 85 ? -3.777 9.331 12.306 1.00 96.12 85 ALA A O 1
ATOM 653 N N . GLU A 1 86 ? -2.200 8.276 13.493 1.00 94.38 86 GLU A N 1
ATOM 654 C CA . GLU A 1 86 ? -1.610 7.612 12.331 1.00 94.38 86 GLU A CA 1
ATOM 655 C C . GLU A 1 86 ? -2.050 6.155 12.199 1.00 94.38 86 GLU A C 1
ATOM 657 O O . GLU A 1 86 ? -2.390 5.722 11.101 1.00 94.38 86 GLU A O 1
ATOM 662 N N . SER A 1 87 ? -2.062 5.393 13.296 1.00 97.44 87 SER A N 1
ATOM 663 C CA . SER A 1 87 ? -2.303 3.952 13.224 1.00 97.44 87 SER A CA 1
ATOM 664 C C . SER A 1 87 ? -3.787 3.613 13.285 1.00 97.44 87 SER A C 1
ATOM 666 O O . SER A 1 87 ? -4.313 3.020 12.348 1.00 97.44 87 SER A O 1
ATOM 668 N N . ILE A 1 88 ? -4.478 3.987 14.366 1.00 98.56 88 ILE A N 1
ATOM 669 C CA . ILE A 1 88 ? -5.885 3.594 14.565 1.00 9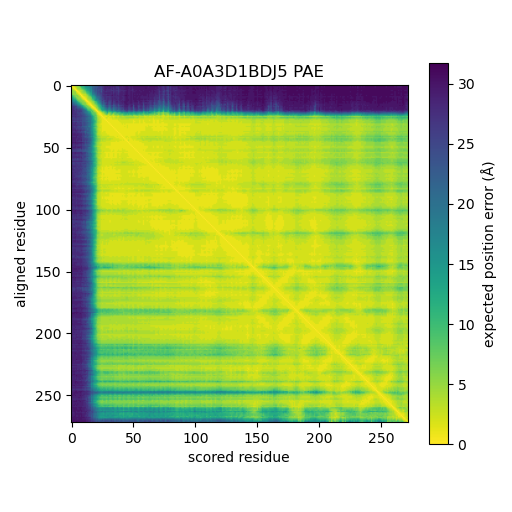8.56 88 ILE A CA 1
ATOM 670 C C . ILE A 1 88 ? -6.777 4.315 13.556 1.00 98.56 88 ILE A C 1
ATOM 672 O O . ILE A 1 88 ? -7.576 3.681 12.876 1.00 98.56 88 ILE A O 1
ATOM 676 N N . TRP A 1 89 ? -6.587 5.620 13.375 1.00 98.62 89 TRP A N 1
ATOM 677 C CA . TRP A 1 89 ? -7.302 6.388 12.363 1.00 98.62 89 TRP A CA 1
ATOM 678 C C . TRP A 1 89 ? -7.062 5.838 10.953 1.00 98.62 89 TRP A C 1
ATOM 680 O O . TRP A 1 89 ? -8.011 5.607 10.204 1.00 98.62 89 TRP A O 1
ATOM 690 N N . GLY A 1 90 ? -5.801 5.549 10.609 1.00 98.62 90 GLY A N 1
ATOM 691 C CA . GLY A 1 90 ? -5.443 4.921 9.339 1.00 98.62 90 GLY A CA 1
ATOM 692 C C . GLY A 1 90 ? -6.121 3.560 9.143 1.00 98.62 90 GLY A C 1
ATOM 693 O O . GLY A 1 90 ? -6.657 3.287 8.068 1.00 98.62 90 GLY A O 1
ATOM 694 N N . TYR A 1 91 ? -6.184 2.742 10.196 1.00 98.81 91 TYR A N 1
ATOM 695 C CA . TYR A 1 91 ? -6.919 1.480 10.209 1.00 98.81 91 TYR A CA 1
ATOM 696 C C . TYR A 1 91 ? -8.423 1.676 9.962 1.00 98.81 91 TYR A C 1
ATOM 698 O O . TYR A 1 91 ? -8.961 1.049 9.051 1.00 98.81 91 TYR A O 1
ATOM 706 N N . LEU A 1 92 ? -9.095 2.593 10.669 1.00 98.81 92 LEU A N 1
ATOM 707 C CA . LEU A 1 92 ? -10.523 2.887 10.455 1.00 98.81 92 LEU A CA 1
ATOM 708 C C . LEU A 1 92 ? -10.802 3.346 9.017 1.00 98.81 92 LEU A C 1
ATOM 710 O O . LEU A 1 92 ? -11.780 2.928 8.397 1.00 98.81 92 LEU A O 1
ATOM 714 N N . LYS A 1 93 ? -9.913 4.169 8.453 1.00 98.75 93 LYS A N 1
ATOM 715 C CA . LYS A 1 93 ? -9.975 4.590 7.048 1.00 98.75 93 LYS A CA 1
ATOM 716 C C . LYS A 1 93 ? -9.783 3.416 6.078 1.00 98.75 93 LYS A C 1
ATOM 718 O O . LYS A 1 93 ? -10.412 3.396 5.022 1.00 98.75 93 LYS A O 1
ATOM 723 N N . GLY A 1 94 ? -8.955 2.434 6.435 1.00 98.69 94 GLY A N 1
ATOM 724 C CA . GLY A 1 94 ? -8.803 1.183 5.690 1.00 98.69 94 GLY A CA 1
ATOM 725 C C . GLY A 1 94 ? -10.049 0.297 5.747 1.00 98.69 94 GLY A C 1
ATOM 726 O O . GLY A 1 94 ? -10.523 -0.157 4.707 1.00 98.69 94 GLY A O 1
ATOM 727 N N . VAL A 1 95 ? -10.642 0.131 6.933 1.00 98.75 95 VAL A N 1
ATOM 728 C CA . VAL A 1 95 ? -11.925 -0.570 7.097 1.00 98.75 95 VAL A CA 1
ATOM 729 C C . VAL A 1 95 ? -12.988 0.093 6.221 1.00 98.75 95 VAL A C 1
ATOM 731 O O . VAL A 1 95 ? -13.617 -0.582 5.415 1.00 98.75 95 VAL A O 1
ATOM 734 N N . ASP A 1 96 ? -13.135 1.419 6.287 1.00 98.56 96 ASP A N 1
ATOM 735 C CA . ASP A 1 96 ? -14.106 2.159 5.471 1.00 98.56 96 ASP A CA 1
ATOM 736 C C . ASP A 1 96 ? -13.907 1.962 3.958 1.00 98.56 96 ASP A C 1
ATOM 738 O O . ASP A 1 96 ? -14.885 1.926 3.207 1.00 98.56 96 ASP A O 1
ATOM 742 N N . ALA A 1 97 ? -12.659 1.815 3.498 1.00 98.31 97 ALA A N 1
ATOM 743 C CA . ALA A 1 97 ? -12.356 1.506 2.102 1.00 98.31 97 ALA A CA 1
ATOM 744 C C . ALA A 1 97 ? -12.887 0.118 1.701 1.00 98.31 97 ALA A C 1
ATOM 746 O O . ALA A 1 97 ? -13.528 -0.013 0.656 1.00 98.31 97 ALA A O 1
ATOM 747 N N . LEU A 1 98 ? -12.696 -0.894 2.553 1.00 98.06 98 LEU A N 1
ATOM 748 C CA . LEU A 1 98 ? -13.229 -2.244 2.337 1.00 98.06 98 LEU A CA 1
ATOM 749 C C . LEU A 1 98 ? -14.759 -2.301 2.437 1.00 98.06 98 LEU A C 1
ATOM 751 O O . LEU A 1 98 ? -15.380 -3.102 1.747 1.00 98.06 98 LEU A O 1
ATOM 755 N N . LEU A 1 99 ? -15.389 -1.448 3.250 1.00 97.38 99 LEU A N 1
ATOM 756 C CA . LEU A 1 99 ? -16.854 -1.359 3.308 1.00 97.38 99 LEU A CA 1
ATOM 757 C C . LEU A 1 99 ? -17.449 -0.744 2.039 1.00 97.38 99 LEU A C 1
ATOM 759 O O . LEU A 1 99 ? -18.527 -1.138 1.606 1.00 97.38 99 LEU A O 1
ATOM 763 N N . GLN A 1 100 ? -16.754 0.219 1.433 1.00 96.12 100 GLN A N 1
ATOM 764 C CA . GLN A 1 100 ? -17.189 0.849 0.183 1.00 96.12 100 GLN A CA 1
ATOM 765 C C . GLN A 1 100 ? -16.933 -0.022 -1.047 1.00 96.12 100 GLN A C 1
ATOM 767 O O . GLN A 1 100 ? -17.626 0.120 -2.054 1.00 96.12 100 GLN A O 1
ATOM 772 N N . ARG A 1 101 ? -15.933 -0.904 -0.984 1.00 94.50 101 ARG A N 1
ATOM 773 C CA . ARG A 1 101 ? -15.589 -1.853 -2.047 1.00 94.50 101 ARG A CA 1
ATOM 774 C C . ARG A 1 101 ? -15.399 -3.244 -1.439 1.00 94.50 101 ARG A C 1
ATOM 776 O O . ARG A 1 101 ? -14.256 -3.649 -1.229 1.00 94.50 101 ARG A O 1
ATOM 783 N N . PRO A 1 102 ? -16.501 -3.950 -1.124 1.00 92.88 102 PRO A N 1
ATOM 784 C CA . PRO A 1 102 ? -16.427 -5.239 -0.454 1.00 92.88 102 PRO A CA 1
ATOM 785 C C . PRO A 1 102 ? -15.597 -6.251 -1.239 1.00 92.88 102 PRO A C 1
ATOM 787 O O . PRO A 1 102 ? -15.923 -6.606 -2.368 1.00 92.88 102 PRO A O 1
ATOM 790 N N . ASP A 1 103 ? -14.550 -6.747 -0.594 1.00 95.06 103 ASP A N 1
ATOM 791 C CA . ASP A 1 103 ? -13.716 -7.846 -1.064 1.00 95.06 103 ASP A CA 1
ATOM 792 C C . ASP A 1 103 ? -13.384 -8.712 0.154 1.00 95.06 103 ASP A C 1
ATOM 794 O O . ASP A 1 103 ? -12.678 -8.287 1.071 1.00 95.06 103 ASP A O 1
ATOM 798 N N . ALA A 1 104 ? -13.947 -9.920 0.196 1.00 96.38 104 ALA A N 1
ATOM 799 C CA . ALA A 1 104 ? -13.789 -10.825 1.330 1.00 96.38 104 ALA A CA 1
ATOM 800 C C . ALA A 1 104 ? -12.346 -11.334 1.481 1.00 96.38 104 ALA A C 1
ATOM 802 O O . ALA A 1 104 ? -11.885 -11.544 2.606 1.00 96.38 104 ALA A O 1
ATOM 803 N N . ALA A 1 105 ? -11.624 -11.515 0.370 1.00 97.25 105 ALA A N 1
ATOM 804 C CA . ALA A 1 105 ? -10.235 -11.953 0.402 1.00 97.25 105 ALA A CA 1
ATOM 805 C C . ALA A 1 105 ? -9.337 -10.823 0.915 1.00 97.25 105 ALA A C 1
ATOM 807 O O . ALA A 1 105 ? -8.531 -11.047 1.820 1.00 97.25 105 ALA A O 1
ATOM 808 N N . ALA A 1 106 ? -9.535 -9.599 0.414 1.00 97.56 106 ALA A N 1
ATOM 809 C CA . ALA A 1 106 ? -8.821 -8.428 0.913 1.00 97.56 106 ALA A CA 1
ATOM 810 C C . ALA A 1 106 ? -9.154 -8.143 2.383 1.00 97.56 106 ALA A C 1
ATOM 812 O O . ALA A 1 106 ? -8.240 -7.872 3.157 1.00 97.56 106 ALA A O 1
ATOM 813 N N . TRP A 1 107 ? -10.421 -8.273 2.798 1.00 98.44 107 TRP A N 1
ATOM 814 C CA . TRP A 1 107 ? -10.822 -8.143 4.201 1.00 98.44 107 TRP A CA 1
ATOM 815 C C . TRP A 1 107 ? -10.032 -9.102 5.088 1.00 98.44 107 TRP A C 1
ATOM 817 O O . TRP A 1 107 ? -9.347 -8.663 6.010 1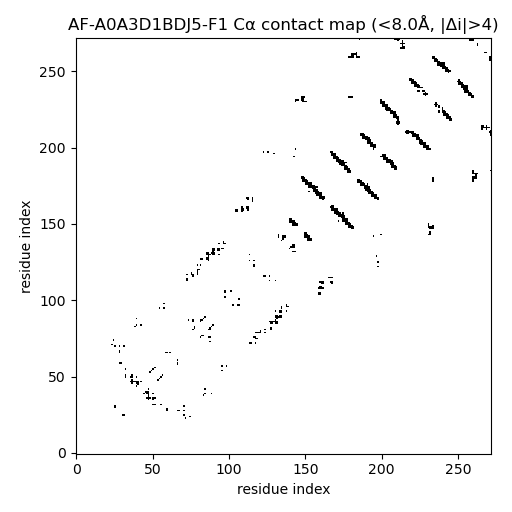.00 98.44 107 TRP A O 1
ATOM 827 N N . THR A 1 108 ? -10.073 -10.400 4.793 1.00 98.31 108 THR A N 1
ATOM 828 C CA . THR A 1 108 ? -9.386 -11.415 5.599 1.00 98.31 108 THR A CA 1
ATOM 829 C C . THR A 1 108 ? -7.872 -11.218 5.595 1.00 98.31 108 THR A C 1
ATOM 831 O O . THR A 1 108 ? -7.247 -11.183 6.656 1.00 98.31 108 THR A O 1
ATOM 834 N N . GLY A 1 109 ? -7.269 -11.074 4.415 1.00 98.38 109 GLY A N 1
ATOM 835 C CA . GLY A 1 109 ? -5.820 -10.972 4.270 1.00 98.38 109 GLY A CA 1
ATOM 836 C C . GLY A 1 109 ? -5.250 -9.703 4.904 1.00 98.38 109 GLY A C 1
ATOM 837 O O . GLY A 1 109 ? -4.287 -9.761 5.669 1.00 98.38 109 GLY A O 1
ATOM 838 N N . TRP A 1 110 ? -5.886 -8.553 4.675 1.00 98.69 110 TRP A N 1
ATOM 839 C CA . TRP A 1 110 ? -5.423 -7.290 5.243 1.00 98.69 110 TRP A CA 1
ATOM 840 C C . TRP A 1 110 ? -5.597 -7.245 6.767 1.00 98.69 110 TRP A C 1
ATOM 842 O O . TRP A 1 110 ? -4.666 -6.837 7.460 1.00 98.69 110 TRP A O 1
ATOM 852 N N . HIS A 1 111 ? -6.708 -7.745 7.327 1.00 98.69 111 HIS A N 1
ATOM 853 C CA . HIS A 1 111 ? -6.859 -7.817 8.788 1.00 98.69 111 HIS A CA 1
ATOM 854 C C . HIS A 1 111 ? -5.840 -8.766 9.439 1.00 98.69 111 HIS A C 1
ATOM 856 O O . HIS A 1 111 ? -5.408 -8.497 10.558 1.00 98.69 111 HIS A O 1
ATOM 862 N N . ARG A 1 112 ? -5.360 -9.815 8.747 1.00 98.69 112 ARG A N 1
ATOM 863 C CA . ARG A 1 112 ? -4.216 -10.619 9.230 1.00 98.69 112 ARG A CA 1
ATOM 864 C C . ARG A 1 112 ? -2.929 -9.797 9.320 1.00 98.69 112 ARG A C 1
ATOM 866 O O . ARG A 1 112 ? -2.160 -9.989 10.259 1.00 98.69 112 ARG A O 1
ATOM 873 N N . HIS A 1 113 ? -2.700 -8.853 8.403 1.00 98.62 113 HIS A N 1
ATOM 874 C CA . HIS A 1 113 ? -1.564 -7.927 8.510 1.00 98.62 113 HIS A CA 1
ATOM 875 C C . HIS A 1 113 ? -1.715 -7.006 9.725 1.00 98.62 113 HIS A C 1
ATOM 877 O O . HIS A 1 113 ? -0.751 -6.784 10.455 1.00 98.62 113 HIS A O 1
ATOM 883 N N . VAL A 1 114 ? -2.922 -6.477 9.957 1.00 98.69 114 VAL A N 1
ATOM 884 C CA . VAL A 1 114 ? -3.207 -5.626 11.123 1.00 98.69 114 VAL A CA 1
ATOM 885 C C . VAL A 1 114 ? -3.004 -6.412 12.419 1.00 98.69 114 VAL A C 1
ATOM 887 O O . VAL A 1 114 ? -2.310 -5.927 13.307 1.00 98.69 114 VAL A O 1
ATOM 890 N N . ALA A 1 115 ? -3.504 -7.648 12.494 1.00 98.50 115 ALA A N 1
ATOM 891 C CA . ALA A 1 115 ? -3.304 -8.542 13.634 1.00 98.50 115 ALA A CA 1
ATOM 892 C C . ALA A 1 115 ? -1.817 -8.817 13.906 1.00 98.50 115 ALA A C 1
ATOM 894 O O . ALA A 1 115 ? -1.382 -8.774 15.054 1.00 98.50 115 ALA A O 1
ATOM 895 N N . PHE A 1 116 ? -1.008 -9.028 12.861 1.00 98.19 116 PHE A N 1
ATOM 896 C CA . PHE A 1 116 ? 0.445 -9.149 13.009 1.00 98.19 116 PHE A CA 1
ATOM 897 C C . PHE A 1 116 ? 1.060 -7.900 13.660 1.00 98.19 116 PHE A C 1
ATOM 899 O O . PHE A 1 116 ? 1.903 -8.013 14.546 1.00 98.19 116 PHE A O 1
ATOM 906 N N . PHE A 1 117 ? 0.650 -6.702 13.239 1.00 97.62 117 PHE A N 1
ATOM 907 C CA . PHE A 1 117 ? 1.172 -5.458 13.808 1.00 97.62 117 PHE A CA 1
ATOM 908 C C . PHE A 1 117 ? 0.637 -5.145 15.208 1.00 97.62 117 PHE A C 1
ATOM 910 O O . PHE A 1 117 ? 1.317 -4.453 15.965 1.00 97.62 117 PHE A O 1
ATOM 917 N N . ALA A 1 118 ? -0.550 -5.645 15.543 1.00 97.19 118 ALA A N 1
ATOM 918 C CA . ALA A 1 118 ? -1.178 -5.491 16.847 1.00 97.19 118 ALA A CA 1
ATOM 919 C C . ALA A 1 118 ? -0.708 -6.539 17.874 1.00 97.19 118 ALA A C 1
ATOM 921 O O . ALA A 1 118 ? -0.966 -6.376 19.056 1.00 97.19 118 ALA A O 1
ATOM 922 N N . SER A 1 119 ? 0.005 -7.595 17.462 1.00 96.12 119 SER A N 1
ATOM 923 C CA . SER A 1 119 ? 0.455 -8.660 18.377 1.00 96.12 119 SER A CA 1
ATOM 924 C C . SER A 1 119 ? 1.751 -8.341 19.127 1.00 96.12 119 SER A C 1
ATOM 926 O O . SER A 1 119 ? 2.111 -9.038 20.074 1.00 96.12 119 SER A O 1
ATOM 928 N N . SER A 1 120 ? 2.506 -7.322 18.699 1.00 93.81 120 SER A N 1
ATOM 929 C CA . SER A 1 120 ? 3.760 -6.954 19.358 1.00 93.81 120 SER A CA 1
ATOM 930 C C . SER A 1 120 ? 4.174 -5.508 19.099 1.00 93.81 120 SER A C 1
ATOM 932 O O . SER A 1 120 ? 3.903 -4.915 18.057 1.00 93.81 120 SER A O 1
ATOM 934 N N . THR A 1 121 ? 4.959 -4.952 20.020 1.00 95.06 121 THR A N 1
ATOM 935 C CA . THR A 1 121 ? 5.549 -3.612 19.877 1.00 95.06 121 THR A CA 1
ATOM 936 C C . THR A 1 121 ? 6.799 -3.590 18.985 1.00 95.06 121 THR A C 1
ATOM 938 O O . THR A 1 121 ? 7.277 -2.512 18.622 1.00 95.06 121 THR A O 1
ATOM 941 N N . LYS A 1 122 ? 7.317 -4.761 18.579 1.00 95.81 122 LYS A N 1
ATOM 942 C CA . LYS A 1 122 ? 8.585 -4.925 17.842 1.00 95.81 122 LYS A CA 1
ATOM 943 C C . LYS A 1 122 ? 8.632 -4.118 16.544 1.00 95.81 122 LYS A C 1
ATOM 945 O O . LYS A 1 122 ? 9.652 -3.519 16.216 1.00 95.81 122 LYS A O 1
ATOM 950 N N . HIS A 1 123 ? 7.522 -4.084 15.811 1.00 95.19 123 HIS A N 1
ATOM 951 C CA . HIS A 1 123 ? 7.434 -3.443 14.498 1.00 95.19 123 HIS A CA 1
ATOM 952 C C . HIS A 1 123 ? 6.633 -2.135 14.528 1.00 95.19 123 HIS A C 1
ATOM 954 O O . HIS A 1 123 ? 6.114 -1.708 13.499 1.00 95.19 123 HIS A O 1
ATOM 960 N N . ARG A 1 124 ? 6.547 -1.462 15.685 1.00 95.00 124 ARG A N 1
ATOM 961 C CA . ARG A 1 124 ? 5.662 -0.302 15.899 1.00 95.00 124 ARG A CA 1
ATOM 962 C C . ARG A 1 124 ? 5.830 0.824 14.875 1.00 95.00 124 ARG A C 1
ATOM 964 O O . ARG A 1 124 ? 4.836 1.316 14.356 1.00 95.00 124 ARG A O 1
ATOM 971 N N . GLN A 1 125 ? 7.061 1.208 14.530 1.00 94.94 125 GLN A N 1
ATOM 972 C CA . GLN A 1 125 ? 7.288 2.261 13.522 1.00 94.94 125 GLN A CA 1
ATOM 973 C C . GLN A 1 125 ? 6.821 1.842 12.126 1.00 94.94 125 GLN A C 1
ATOM 975 O O . GLN A 1 125 ? 6.272 2.650 11.376 1.00 94.94 125 GLN A O 1
ATOM 980 N N . ARG A 1 126 ? 7.000 0.563 11.781 1.00 95.81 126 ARG A N 1
ATOM 981 C CA . ARG A 1 126 ? 6.510 0.033 10.514 1.00 95.81 126 ARG A CA 1
ATOM 982 C C . ARG A 1 126 ? 4.987 -0.053 10.494 1.00 95.81 126 ARG A C 1
ATOM 984 O O . ARG A 1 126 ? 4.392 0.361 9.504 1.00 95.81 126 ARG A O 1
ATOM 991 N N . ALA A 1 127 ? 4.384 -0.539 11.578 1.00 96.75 127 ALA A N 1
ATOM 992 C CA . ALA A 1 127 ? 2.939 -0.585 11.765 1.00 96.75 127 ALA A CA 1
ATOM 993 C C . ALA A 1 127 ? 2.324 0.800 11.554 1.00 96.75 127 ALA A C 1
ATOM 995 O O . ALA A 1 127 ? 1.419 0.944 10.742 1.00 96.75 127 ALA A O 1
ATOM 996 N N . LYS A 1 128 ? 2.893 1.829 12.195 1.00 97.31 128 LYS A N 1
ATOM 997 C CA . LYS A 1 128 ? 2.477 3.224 12.037 1.00 97.31 128 LYS A CA 1
ATOM 998 C C . LYS A 1 128 ? 2.432 3.652 10.570 1.00 97.31 128 LYS A C 1
ATOM 1000 O O . LYS A 1 128 ? 1.407 4.131 10.100 1.00 97.31 128 LYS A O 1
ATOM 1005 N N . ALA A 1 129 ? 3.526 3.451 9.834 1.00 96.31 129 ALA A N 1
ATOM 1006 C CA . ALA A 1 129 ? 3.602 3.836 8.425 1.00 96.31 129 ALA A CA 1
ATOM 1007 C C . ALA A 1 129 ? 2.639 3.032 7.532 1.00 96.31 129 ALA A C 1
ATOM 1009 O O . ALA A 1 129 ? 2.026 3.593 6.625 1.00 96.31 129 ALA A O 1
ATOM 1010 N N . TYR A 1 130 ? 2.503 1.727 7.782 1.00 97.69 130 TYR A N 1
ATOM 1011 C CA . TYR A 1 130 ? 1.618 0.853 7.015 1.00 97.69 130 TYR A CA 1
ATOM 1012 C C . TYR A 1 130 ? 0.141 1.194 7.249 1.00 97.69 130 TYR A C 1
ATOM 1014 O O . TYR A 1 130 ? -0.600 1.397 6.288 1.00 97.69 130 TYR A O 1
ATOM 1022 N N . LEU A 1 131 ? -0.266 1.330 8.515 1.00 98.38 131 LEU A N 1
ATOM 1023 C CA . LEU A 1 131 ? -1.644 1.616 8.903 1.00 98.38 131 LEU A CA 1
ATOM 1024 C C . LEU A 1 131 ? -2.082 3.017 8.468 1.00 98.38 131 LEU A C 1
ATOM 1026 O O . LEU A 1 131 ? -3.173 3.154 7.913 1.00 98.38 131 LEU A O 1
ATOM 1030 N N . ALA A 1 132 ? -1.212 4.024 8.588 1.00 98.12 132 ALA A N 1
ATOM 1031 C CA . ALA A 1 132 ? -1.479 5.374 8.085 1.00 98.12 132 ALA A CA 1
ATOM 1032 C C . ALA A 1 132 ? -1.757 5.408 6.571 1.00 98.12 132 ALA A C 1
ATOM 1034 O O . ALA A 1 132 ? -2.466 6.283 6.080 1.00 98.12 132 ALA A O 1
ATOM 1035 N N . ASN A 1 133 ? -1.217 4.443 5.823 1.00 97.94 133 ASN A N 1
ATOM 1036 C CA . ASN A 1 133 ? -1.388 4.330 4.379 1.00 97.94 133 ASN A CA 1
ATOM 1037 C C . ASN A 1 133 ? -2.533 3.377 3.966 1.00 97.94 133 ASN A C 1
ATOM 1039 O O . ASN A 1 133 ? -2.732 3.155 2.773 1.00 97.94 133 ASN A O 1
ATOM 1043 N N . SER A 1 134 ? -3.314 2.826 4.901 1.00 98.38 134 SER A N 1
ATOM 1044 C CA . SER A 1 134 ? -4.295 1.767 4.598 1.00 98.38 134 SER A CA 1
ATOM 1045 C C . SER A 1 134 ? -5.325 2.159 3.540 1.00 98.38 134 SER A C 1
ATOM 1047 O O . SER A 1 134 ? -5.550 1.405 2.598 1.00 98.38 134 SER A O 1
ATOM 1049 N N . GLU A 1 135 ? -5.913 3.356 3.629 1.00 97.94 135 GLU A N 1
ATOM 1050 C CA . GLU A 1 135 ? -6.868 3.838 2.617 1.00 97.94 135 GLU A CA 1
ATOM 1051 C C . GLU A 1 135 ? -6.217 3.956 1.232 1.00 97.94 135 GLU A C 1
ATOM 1053 O O . GLU A 1 135 ? -6.810 3.572 0.224 1.00 97.94 135 GLU A O 1
ATOM 1058 N N . GLY A 1 136 ? -4.980 4.460 1.172 1.00 97.94 136 GLY A N 1
ATOM 1059 C CA . GLY A 1 136 ? -4.215 4.563 -0.069 1.00 97.94 136 GLY A CA 1
ATOM 1060 C C . GLY A 1 136 ? -3.873 3.192 -0.647 1.00 97.94 136 GLY A C 1
ATOM 1061 O O . GLY A 1 136 ? -3.972 2.983 -1.854 1.00 97.94 136 GLY A O 1
ATOM 1062 N N . LEU A 1 137 ? -3.507 2.240 0.200 1.00 98.25 137 LEU A N 1
ATOM 1063 C CA . LEU A 1 137 ? -3.214 0.877 -0.213 1.00 98.25 137 LEU A CA 1
ATOM 1064 C C . LEU A 1 137 ? -4.458 0.184 -0.780 1.00 98.25 137 LEU A C 1
ATOM 1066 O O . LEU A 1 137 ? -4.413 -0.335 -1.891 1.00 98.25 137 LEU A O 1
ATOM 1070 N N . LEU A 1 138 ? -5.580 0.238 -0.064 1.00 97.94 138 LEU A N 1
ATOM 1071 C CA . LEU A 1 138 ? -6.799 -0.492 -0.418 1.00 97.94 138 LEU A CA 1
ATOM 1072 C C . LEU A 1 138 ? -7.546 0.140 -1.602 1.00 97.94 138 LEU A C 1
ATOM 1074 O O . LEU A 1 138 ? -8.027 -0.572 -2.477 1.00 97.94 138 LEU A O 1
ATOM 1078 N N . ASN A 1 139 ? -7.600 1.473 -1.694 1.00 96.75 139 ASN A N 1
ATOM 1079 C CA . ASN A 1 139 ? -8.289 2.141 -2.806 1.00 96.75 139 ASN A CA 1
ATOM 1080 C C . ASN A 1 139 ? -7.407 2.360 -4.035 1.00 96.75 139 ASN A C 1
ATOM 1082 O O . ASN A 1 139 ? -7.922 2.498 -5.150 1.00 96.75 139 ASN A O 1
ATOM 1086 N N . GLN A 1 140 ? -6.094 2.500 -3.832 1.00 96.69 140 GLN A N 1
ATOM 1087 C CA . GLN A 1 140 ? -5.173 2.986 -4.856 1.00 96.69 140 GLN A CA 1
ATOM 1088 C C . GLN A 1 140 ? -3.963 2.070 -5.089 1.00 96.69 140 GLN A C 1
ATOM 1090 O O . GLN A 1 140 ? -3.094 2.434 -5.878 1.00 96.69 140 GLN A O 1
ATOM 1095 N N . GLY A 1 141 ? -3.856 0.925 -4.411 1.00 97.69 141 GLY A N 1
ATOM 1096 C CA . GLY A 1 141 ? -2.669 0.069 -4.495 1.00 97.69 141 GLY A CA 1
ATOM 1097 C C . GLY A 1 141 ? -1.381 0.796 -4.095 1.00 97.69 141 GLY A C 1
ATOM 1098 O O . GLY A 1 141 ? -0.302 0.439 -4.556 1.00 97.69 141 GLY A O 1
ATOM 1099 N N . LYS A 1 142 ? -1.468 1.875 -3.304 1.00 98.19 142 LYS A N 1
ATOM 1100 C CA . LYS A 1 142 ? -0.308 2.679 -2.904 1.00 98.19 142 LYS A CA 1
ATOM 1101 C C . LYS A 1 142 ? 0.513 1.888 -1.893 1.00 98.19 142 LYS A C 1
ATOM 1103 O O . LYS A 1 142 ? 0.083 1.739 -0.757 1.00 98.19 142 LYS A O 1
ATOM 1108 N N . LEU A 1 143 ? 1.681 1.395 -2.290 1.00 97.62 143 LEU A N 1
ATOM 1109 C CA . LEU A 1 143 ? 2.559 0.606 -1.420 1.00 97.62 143 LEU A CA 1
ATOM 1110 C C . LEU A 1 143 ? 3.392 1.495 -0.491 1.00 97.62 143 LEU A C 1
ATOM 1112 O O . LEU A 1 143 ? 3.604 1.160 0.673 1.00 97.62 143 LEU A O 1
ATOM 1116 N N . HIS A 1 144 ? 3.859 2.632 -1.013 1.00 95.62 144 HIS A N 1
ATOM 1117 C CA . HIS A 1 144 ? 4.721 3.565 -0.296 1.00 95.62 144 HIS A CA 1
ATOM 1118 C C . HIS A 1 144 ? 4.532 4.996 -0.801 1.00 95.62 144 HIS A C 1
ATOM 1120 O O . HIS A 1 144 ? 4.294 5.214 -1.989 1.00 95.62 144 HIS A O 1
ATOM 1126 N N . SER A 1 145 ? 4.700 5.975 0.086 1.00 92.94 145 SER A N 1
ATOM 1127 C CA . SER A 1 145 ? 4.668 7.397 -0.250 1.00 92.94 145 SER A CA 1
ATOM 1128 C C . SER A 1 145 ? 5.689 8.160 0.584 1.00 92.94 145 SER A C 1
ATOM 1130 O O . SER A 1 145 ? 5.632 8.132 1.811 1.00 92.94 145 SER A O 1
ATOM 1132 N N . ALA A 1 146 ? 6.585 8.876 -0.087 1.00 90.19 146 ALA A N 1
ATOM 1133 C CA . ALA A 1 146 ? 7.544 9.797 0.511 1.00 90.19 146 ALA A CA 1
ATOM 1134 C C . ALA A 1 146 ? 7.818 10.973 -0.441 1.00 90.19 146 ALA A C 1
ATOM 1136 O O . ALA A 1 146 ? 7.472 10.932 -1.622 1.00 90.19 146 ALA A O 1
ATOM 1137 N N . ASN A 1 147 ? 8.504 12.011 0.046 1.00 87.31 147 ASN A N 1
ATOM 1138 C CA . ASN A 1 147 ? 8.882 13.177 -0.770 1.00 87.31 147 ASN A CA 1
ATOM 1139 C C . ASN A 1 147 ? 9.779 12.809 -1.969 1.00 87.31 147 ASN A C 1
ATOM 1141 O O . ASN A 1 147 ? 9.847 13.535 -2.957 1.00 87.31 147 ASN A O 1
ATOM 1145 N N . THR A 1 148 ? 10.482 11.682 -1.879 1.00 89.19 148 THR A N 1
ATOM 1146 C CA . THR A 1 148 ? 11.401 11.142 -2.890 1.00 89.19 148 THR A CA 1
ATOM 1147 C C . THR A 1 148 ? 10.705 10.335 -3.987 1.00 89.19 148 THR A C 1
ATOM 1149 O O . THR A 1 148 ? 11.293 10.137 -5.057 1.00 89.19 148 THR A O 1
ATOM 1152 N N . GLY A 1 149 ? 9.478 9.875 -3.738 1.00 92.94 149 GLY A N 1
ATOM 1153 C CA . GLY A 1 149 ? 8.700 9.064 -4.663 1.00 92.94 149 GLY A CA 1
ATOM 1154 C C . GLY A 1 149 ? 7.483 8.412 -4.007 1.00 92.94 149 GLY A C 1
ATOM 1155 O O . GLY A 1 149 ? 7.457 8.139 -2.807 1.00 92.94 149 GLY A O 1
ATOM 1156 N N . THR A 1 150 ? 6.463 8.146 -4.816 1.00 96.62 150 THR A N 1
ATOM 1157 C CA . THR A 1 150 ? 5.306 7.321 -4.450 1.00 96.62 150 THR A CA 1
ATOM 1158 C C . THR A 1 150 ? 5.289 6.082 -5.328 1.00 96.62 150 THR A C 1
ATOM 1160 O O . THR A 1 150 ? 5.377 6.195 -6.548 1.00 96.62 150 THR A O 1
ATOM 1163 N N . TRP A 1 151 ? 5.144 4.912 -4.716 1.00 97.94 151 TRP A N 1
ATOM 1164 C CA . TRP A 1 151 ? 5.052 3.633 -5.414 1.00 97.94 151 TRP A CA 1
ATOM 1165 C C . TRP A 1 151 ? 3.648 3.065 -5.294 1.00 97.94 151 TRP A C 1
ATOM 1167 O O . TRP A 1 151 ? 3.079 3.009 -4.200 1.00 97.94 151 TRP A O 1
ATOM 1177 N N . LEU A 1 152 ? 3.093 2.639 -6.424 1.00 98.00 152 LEU A N 1
ATOM 1178 C CA . LEU A 1 152 ? 1.747 2.093 -6.522 1.00 98.00 152 LEU A CA 1
ATOM 1179 C C . LEU A 1 152 ? 1.746 0.812 -7.351 1.00 98.00 152 LEU A C 1
ATOM 1181 O O . LEU A 1 152 ? 2.570 0.645 -8.243 1.00 98.00 152 LEU A O 1
ATOM 1185 N N . VAL A 1 153 ? 0.764 -0.042 -7.103 1.00 97.94 153 VAL A N 1
ATOM 1186 C CA . VAL A 1 153 ? 0.410 -1.185 -7.943 1.00 97.94 153 VAL A CA 1
ATOM 1187 C C . VAL A 1 153 ? -0.948 -0.907 -8.573 1.00 97.94 153 VAL A C 1
ATOM 1189 O O . VAL A 1 153 ? -1.879 -0.463 -7.900 1.00 97.94 153 VAL A O 1
ATOM 1192 N N . ARG A 1 154 ? -1.060 -1.126 -9.884 1.00 96.94 154 ARG A N 1
ATOM 1193 C CA . ARG A 1 154 ? -2.266 -0.865 -10.678 1.00 96.94 154 ARG A CA 1
ATOM 1194 C C . ARG A 1 154 ? -2.581 -2.036 -11.592 1.00 96.94 154 ARG A C 1
ATOM 1196 O O . ARG A 1 154 ? -1.676 -2.595 -12.202 1.00 96.94 154 ARG A O 1
ATOM 1203 N N . GLY A 1 155 ? -3.869 -2.340 -11.739 1.00 96.06 155 GLY A N 1
ATOM 1204 C CA . GLY A 1 155 ? -4.327 -3.466 -12.551 1.00 96.06 155 GLY A CA 1
ATOM 1205 C C . GLY A 1 155 ? -3.820 -4.819 -12.041 1.00 96.06 155 GLY A C 1
ATOM 1206 O O . GLY A 1 155 ? -3.149 -4.907 -11.008 1.00 96.06 155 GLY A O 1
ATOM 1207 N N . GLY A 1 156 ? -4.143 -5.876 -12.781 1.00 96.12 156 GLY A N 1
ATOM 1208 C CA . GLY A 1 156 ? -3.805 -7.242 -12.385 1.00 96.12 156 GLY A CA 1
ATOM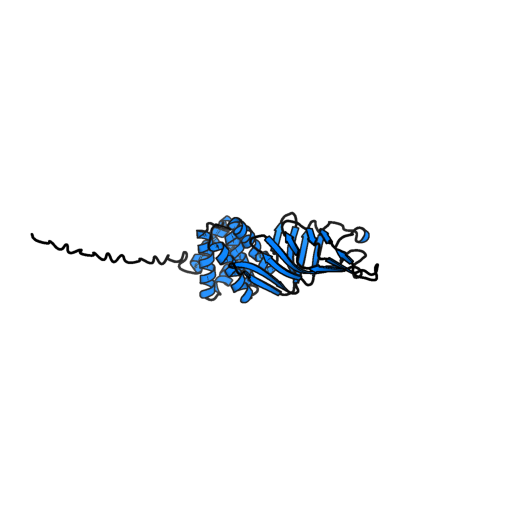 1209 C C . GLY A 1 156 ? -4.483 -7.665 -11.081 1.00 96.12 156 GLY A C 1
ATOM 1210 O O . GLY A 1 156 ? -5.515 -7.113 -10.687 1.00 96.12 156 GLY A O 1
ATOM 1211 N N . ARG A 1 157 ? -3.893 -8.657 -10.415 1.00 96.12 157 ARG A N 1
ATOM 1212 C CA . ARG A 1 157 ? -4.356 -9.187 -9.129 1.00 96.12 157 ARG A CA 1
ATOM 1213 C C . ARG A 1 157 ? -3.398 -8.773 -8.020 1.00 96.12 157 ARG A C 1
ATOM 1215 O O . ARG A 1 157 ? -2.196 -8.961 -8.157 1.00 96.12 157 ARG A O 1
ATOM 1222 N N . MET A 1 158 ? -3.946 -8.273 -6.914 1.00 97.31 158 MET A N 1
ATOM 1223 C CA . MET A 1 158 ? -3.211 -7.960 -5.688 1.00 97.31 158 MET A CA 1
ATOM 1224 C C . MET A 1 158 ? -3.839 -8.727 -4.520 1.00 97.31 158 MET A C 1
ATOM 1226 O O . MET A 1 158 ? -5.046 -8.617 -4.311 1.00 97.31 158 MET A O 1
ATOM 1230 N N . THR A 1 159 ? -3.048 -9.494 -3.772 1.00 97.75 159 THR A N 1
ATOM 1231 C CA . THR A 1 159 ? -3.517 -10.278 -2.614 1.00 97.75 159 THR A CA 1
ATOM 1232 C C . THR A 1 159 ? -2.726 -9.943 -1.358 1.00 97.75 159 THR A C 1
ATOM 1234 O O . THR A 1 159 ? -1.549 -9.593 -1.425 1.00 97.75 159 THR A O 1
ATOM 1237 N N . PHE A 1 160 ? -3.390 -10.029 -0.207 1.00 98.44 160 PHE A N 1
ATOM 1238 C CA . PHE A 1 160 ? -2.796 -9.813 1.110 1.00 98.44 160 PHE A CA 1
ATOM 1239 C C . PHE A 1 160 ? -2.598 -11.170 1.781 1.00 98.44 160 PHE A C 1
ATOM 1241 O O . PHE A 1 160 ? -3.579 -11.854 2.074 1.00 98.44 160 PHE A O 1
ATOM 1248 N N . ASP A 1 161 ? -1.349 -11.549 2.028 1.00 96.50 161 ASP A N 1
ATOM 1249 C CA . ASP A 1 161 ? -0.970 -12.874 2.506 1.00 96.50 161 ASP A CA 1
ATOM 1250 C C . ASP A 1 161 ? 0.090 -12.772 3.609 1.00 96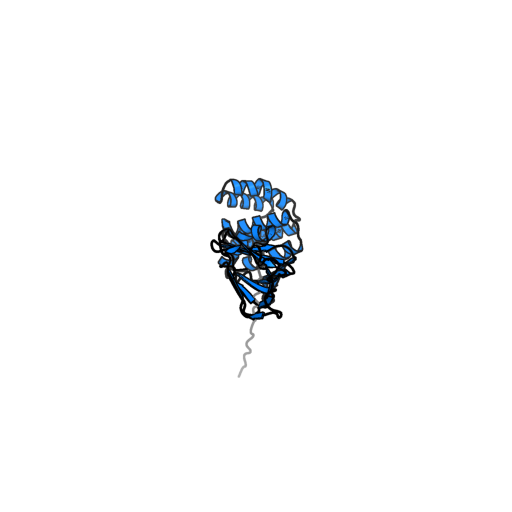.50 161 ASP A C 1
ATOM 1252 O O . ASP A 1 161 ? 0.779 -11.767 3.760 1.00 96.50 161 ASP A O 1
ATOM 1256 N N . LEU A 1 162 ? 0.276 -13.848 4.368 1.00 96.62 162 LEU A N 1
ATOM 1257 C CA . LEU A 1 162 ? 1.455 -13.977 5.221 1.00 96.62 162 LEU A CA 1
ATOM 1258 C C . LEU A 1 162 ? 2.506 -14.835 4.516 1.00 96.62 162 LEU A C 1
ATOM 1260 O O . LEU A 1 162 ? 2.159 -15.750 3.766 1.00 96.62 162 LEU A O 1
ATOM 1264 N N . ASP A 1 163 ? 3.781 -14.528 4.738 1.00 94.81 163 ASP A N 1
ATOM 1265 C CA . ASP A 1 163 ? 4.881 -15.401 4.340 1.00 94.81 163 ASP A CA 1
ATOM 1266 C C . ASP A 1 163 ? 5.032 -16.620 5.256 1.00 94.81 163 ASP A C 1
ATOM 1268 O O . ASP A 1 163 ? 4.308 -16.776 6.241 1.00 94.81 163 ASP A O 1
ATOM 1272 N N . ASP A 1 164 ? 5.984 -17.492 4.928 1.00 93.38 164 ASP A N 1
ATOM 1273 C CA . ASP A 1 164 ? 6.227 -18.740 5.661 1.00 93.38 164 ASP A CA 1
ATOM 1274 C C . ASP A 1 164 ? 6.677 -18.494 7.114 1.00 93.38 164 ASP A C 1
ATOM 1276 O O . ASP A 1 164 ? 6.659 -19.403 7.940 1.00 93.38 164 ASP A O 1
ATOM 1280 N N . GLN A 1 165 ? 7.072 -17.260 7.448 1.00 94.19 165 GLN A N 1
ATOM 1281 C CA . GLN A 1 165 ? 7.401 -16.810 8.800 1.00 94.19 165 GLN A CA 1
ATOM 1282 C C . GLN A 1 165 ? 6.275 -15.968 9.428 1.00 94.19 165 GLN A C 1
ATOM 1284 O O . GLN A 1 165 ? 6.510 -15.243 10.396 1.00 94.19 165 GLN A O 1
ATOM 1289 N N . ASN A 1 166 ? 5.052 -16.059 8.897 1.00 95.12 166 ASN A N 1
ATOM 1290 C CA . ASN A 1 166 ? 3.876 -15.294 9.309 1.00 95.12 166 ASN A CA 1
ATOM 1291 C C . ASN A 1 166 ? 4.029 -13.765 9.193 1.00 95.12 166 ASN A C 1
ATOM 1293 O O . ASN A 1 166 ? 3.334 -13.022 9.890 1.00 95.12 166 ASN A O 1
ATOM 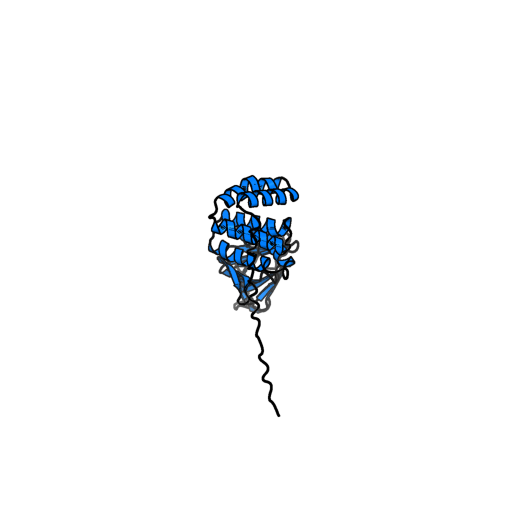1297 N N . ARG A 1 167 ? 4.914 -13.263 8.325 1.00 96.50 167 ARG A N 1
ATOM 1298 C CA . ARG A 1 167 ? 5.107 -11.819 8.124 1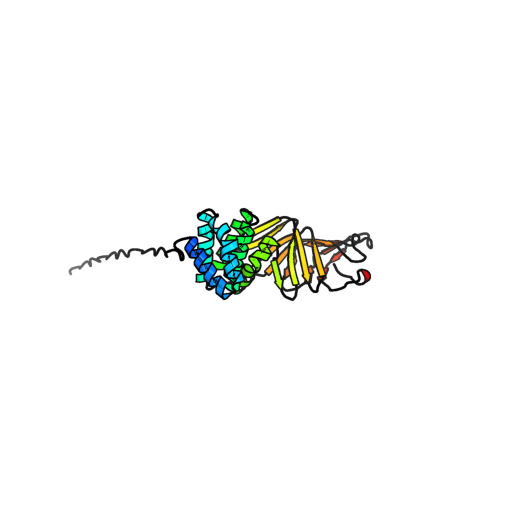.00 96.50 167 ARG A CA 1
ATOM 1299 C C . ARG A 1 167 ? 4.200 -11.292 7.007 1.00 96.50 167 ARG A C 1
ATOM 1301 O O . ARG A 1 167 ? 4.013 -11.986 6.009 1.00 96.50 167 ARG A O 1
ATOM 1308 N N . PRO A 1 168 ? 3.657 -10.067 7.134 1.00 98.12 168 PRO A N 1
ATOM 1309 C CA . PRO A 1 168 ? 2.802 -9.462 6.116 1.00 98.12 168 PRO A CA 1
ATOM 1310 C C . PRO A 1 168 ? 3.484 -9.319 4.752 1.00 98.12 168 PRO A C 1
ATOM 1312 O O . PRO A 1 168 ? 4.562 -8.725 4.645 1.00 98.12 168 PRO A O 1
ATOM 1315 N N . ARG A 1 169 ? 2.808 -9.789 3.704 1.00 98.19 169 ARG A N 1
ATOM 1316 C CA . ARG A 1 169 ? 3.265 -9.743 2.315 1.00 98.19 169 ARG A CA 1
ATOM 1317 C C . ARG A 1 169 ? 2.104 -9.411 1.384 1.00 98.19 169 ARG A C 1
ATOM 1319 O O . ARG A 1 169 ? 0.981 -9.860 1.585 1.00 98.19 169 ARG A O 1
ATOM 1326 N N . ILE A 1 170 ? 2.371 -8.628 0.343 1.00 98.44 170 ILE A N 1
ATOM 1327 C CA . ILE A 1 170 ? 1.385 -8.369 -0.715 1.00 98.44 170 ILE A CA 1
ATOM 1328 C C . ILE A 1 170 ? 1.895 -8.977 -2.011 1.00 98.44 170 ILE A C 1
ATOM 1330 O O . ILE A 1 170 ? 2.975 -8.608 -2.468 1.00 98.44 170 ILE A O 1
ATOM 1334 N N . SER A 1 171 ? 1.137 -9.898 -2.594 1.00 98.19 171 SER A N 1
ATOM 1335 C CA . SER A 1 171 ? 1.498 -10.546 -3.857 1.00 98.19 171 SER A CA 1
ATOM 1336 C C . SER A 1 171 ? 0.797 -9.843 -5.014 1.00 98.19 171 SER A C 1
ATOM 1338 O O . SER A 1 171 ? -0.376 -9.485 -4.907 1.00 98.19 171 SER A O 1
ATOM 1340 N N . CYS A 1 172 ? 1.511 -9.654 -6.119 1.00 97.81 172 CYS A N 1
ATOM 1341 C CA . CYS A 1 172 ? 1.000 -9.026 -7.331 1.00 97.81 172 CYS A CA 1
ATOM 1342 C C . CYS A 1 172 ? 1.234 -9.946 -8.530 1.00 97.81 172 CYS A C 1
ATOM 1344 O O . CYS A 1 172 ? 2.336 -10.473 -8.690 1.00 97.81 172 CYS A O 1
ATOM 1346 N N . ASP A 1 173 ? 0.228 -10.096 -9.388 1.00 98.12 173 ASP A N 1
ATOM 1347 C CA . ASP A 1 173 ? 0.322 -10.870 -10.629 1.00 98.12 173 ASP A CA 1
ATOM 1348 C C . ASP A 1 173 ? -0.346 -10.123 -11.787 1.00 98.12 173 ASP A C 1
ATOM 1350 O O . ASP A 1 173 ? -1.437 -9.559 -11.641 1.00 98.12 173 ASP A O 1
ATOM 1354 N N . SER A 1 174 ? 0.333 -10.099 -12.935 1.00 97.69 174 SER A N 1
ATOM 1355 C CA . SER A 1 174 ? -0.055 -9.323 -14.124 1.00 97.69 174 SER A CA 1
ATOM 1356 C C . SER A 1 174 ? -0.365 -7.844 -13.826 1.00 97.69 174 SER A C 1
ATOM 1358 O O . SER A 1 174 ? -1.238 -7.239 -14.453 1.00 97.69 174 SER A O 1
ATOM 1360 N N . SER A 1 175 ? 0.333 -7.246 -12.859 1.00 97.94 175 SER A N 1
ATOM 1361 C CA . SER A 1 175 ? 0.107 -5.861 -12.429 1.00 97.94 175 SER A CA 1
ATOM 1362 C C . SER A 1 175 ? 1.060 -4.872 -13.105 1.00 97.94 175 SER A C 1
ATOM 1364 O O . SER A 1 175 ? 2.021 -5.241 -13.770 1.00 97.94 175 SER A O 1
ATOM 1366 N N . THR A 1 176 ? 0.811 -3.578 -12.927 1.00 98.12 176 THR A N 1
ATOM 1367 C CA . THR A 1 176 ? 1.758 -2.507 -13.255 1.00 98.12 176 THR A CA 1
ATOM 1368 C C . THR A 1 176 ? 2.250 -1.859 -11.968 1.00 98.12 176 THR A C 1
ATOM 1370 O O . THR A 1 176 ? 1.446 -1.325 -11.201 1.00 98.12 176 THR A O 1
ATOM 1373 N N . VAL A 1 177 ? 3.561 -1.878 -11.737 1.00 97.62 177 VAL A N 1
ATOM 1374 C CA . VAL A 1 177 ? 4.202 -1.110 -10.665 1.00 97.62 177 VAL A CA 1
ATOM 1375 C C . VAL A 1 177 ? 4.517 0.283 -11.202 1.00 97.62 177 VAL A C 1
ATOM 1377 O O . VAL A 1 177 ? 5.213 0.438 -12.201 1.00 97.62 177 VAL A O 1
ATOM 1380 N N . VAL A 1 178 ? 3.981 1.308 -10.549 1.00 96.62 178 VAL A N 1
ATOM 1381 C CA . VAL A 1 178 ? 4.092 2.711 -10.955 1.00 96.62 178 VAL A CA 1
ATOM 1382 C C . VAL A 1 178 ? 4.923 3.463 -9.928 1.00 96.62 178 VAL A C 1
ATOM 1384 O O . VAL A 1 178 ? 4.601 3.440 -8.739 1.00 96.62 178 VAL A O 1
ATOM 1387 N N . CYS A 1 179 ? 5.944 4.182 -10.388 1.00 95.81 179 CYS A N 1
ATOM 1388 C CA . CYS A 1 179 ? 6.667 5.157 -9.581 1.00 95.81 179 CYS A CA 1
ATOM 1389 C C . CYS A 1 179 ? 6.262 6.570 -10.005 1.00 95.81 179 CYS A C 1
ATOM 1391 O O . CYS A 1 179 ? 6.390 6.917 -11.176 1.00 95.81 179 CYS A O 1
ATOM 1393 N N . LEU A 1 180 ? 5.795 7.387 -9.063 1.00 94.31 180 LEU A N 1
ATOM 1394 C CA . LEU A 1 180 ? 5.539 8.815 -9.254 1.00 94.31 180 LEU A CA 1
ATOM 1395 C C . LEU A 1 180 ? 6.613 9.612 -8.520 1.00 94.31 180 LEU A C 1
ATOM 1397 O O . LEU A 1 180 ? 6.767 9.460 -7.307 1.00 94.31 180 LEU A O 1
ATOM 1401 N N . ALA A 1 181 ? 7.333 10.485 -9.219 1.00 93.12 181 ALA A N 1
ATOM 1402 C CA . ALA A 1 181 ? 8.319 11.361 -8.595 1.00 93.12 181 ALA A CA 1
ATOM 1403 C C . ALA A 1 181 ? 8.564 12.616 -9.434 1.00 93.12 181 ALA A C 1
ATOM 1405 O O . ALA A 1 181 ? 8.548 12.574 -10.659 1.00 93.12 181 ALA A O 1
ATOM 1406 N N . LYS A 1 182 ? 8.829 13.745 -8.762 1.00 88.31 182 LYS A N 1
ATOM 1407 C CA . LYS A 1 182 ? 9.222 15.019 -9.398 1.00 88.31 182 LYS A CA 1
ATOM 1408 C C . LYS A 1 182 ? 8.263 15.502 -10.505 1.00 88.31 182 LYS A C 1
ATOM 1410 O O . LYS A 1 182 ? 8.693 16.133 -11.464 1.00 88.31 182 LYS A O 1
ATOM 1415 N N . GLY A 1 183 ? 6.968 15.216 -10.368 1.00 86.44 183 GLY A N 1
ATOM 1416 C CA . GLY A 1 183 ? 5.949 15.594 -11.354 1.00 86.44 183 GLY A CA 1
ATOM 1417 C C . GLY A 1 183 ? 5.912 14.717 -12.610 1.00 86.44 183 GLY A C 1
ATOM 1418 O O . GLY A 1 183 ? 5.229 15.080 -13.563 1.00 86.44 183 GLY A O 1
ATOM 1419 N N . ASP A 1 184 ? 6.614 13.583 -12.614 1.00 88.81 184 ASP A N 1
ATOM 1420 C CA . ASP A 1 184 ? 6.543 12.581 -13.675 1.00 88.81 184 ASP A CA 1
ATOM 1421 C C . ASP A 1 184 ? 6.253 11.181 -13.113 1.00 88.81 184 ASP A C 1
ATOM 1423 O O . ASP A 1 184 ? 6.124 10.979 -11.899 1.00 88.81 184 ASP A O 1
ATOM 1427 N N . SER A 1 185 ? 6.131 10.215 -14.016 1.00 90.00 185 SER A N 1
ATOM 1428 C CA . SER A 1 185 ? 5.854 8.822 -13.705 1.00 90.00 185 SER A CA 1
ATOM 1429 C C . SER A 1 185 ? 6.663 7.894 -14.590 1.00 90.00 185 SER A C 1
ATOM 1431 O O . SER A 1 185 ? 6.846 8.194 -15.767 1.00 90.00 185 SER A O 1
ATOM 1433 N N . ALA A 1 186 ? 6.993 6.722 -14.069 1.00 90.06 186 ALA A N 1
ATOM 1434 C CA . ALA A 1 186 ? 7.457 5.613 -14.884 1.00 90.06 186 ALA A CA 1
ATOM 1435 C C . ALA A 1 186 ? 6.824 4.299 -14.411 1.00 90.06 186 ALA A C 1
ATOM 1437 O O . ALA A 1 186 ? 6.338 4.197 -13.274 1.00 90.06 186 ALA A O 1
ATOM 1438 N N . ARG A 1 187 ? 6.740 3.331 -15.325 1.00 94.62 187 ARG A N 1
ATOM 1439 C CA . ARG A 1 187 ? 5.905 2.138 -15.176 1.00 94.62 187 ARG A CA 1
ATOM 1440 C C . ARG A 1 187 ? 6.690 0.884 -15.517 1.00 94.62 187 ARG A C 1
ATOM 1442 O O . ARG A 1 187 ? 7.351 0.814 -16.541 1.00 94.62 187 ARG A O 1
ATOM 1449 N N . LEU A 1 188 ? 6.565 -0.108 -14.646 1.00 96.50 188 LEU A N 1
ATOM 1450 C CA . LEU A 1 188 ? 6.983 -1.478 -14.886 1.00 96.50 188 LEU A CA 1
ATOM 1451 C C . LEU A 1 188 ? 5.717 -2.314 -15.083 1.00 96.50 188 LEU A C 1
ATOM 1453 O O . LEU A 1 188 ? 4.898 -2.432 -14.170 1.00 96.50 188 LEU A O 1
ATOM 1457 N N . HIS A 1 189 ? 5.538 -2.848 -16.283 1.00 97.44 189 HIS A N 1
ATOM 1458 C CA . HIS A 1 189 ? 4.352 -3.574 -16.724 1.00 97.44 189 HIS A CA 1
ATOM 1459 C C . HIS A 1 189 ? 4.484 -5.081 -16.518 1.00 97.44 189 HIS A C 1
ATOM 1461 O O . HIS A 1 189 ? 5.588 -5.604 -16.375 1.00 97.44 189 HIS A O 1
ATOM 1467 N N . GLN A 1 190 ? 3.343 -5.780 -16.560 1.00 97.62 190 GLN A N 1
ATOM 1468 C CA . GLN A 1 190 ? 3.266 -7.248 -16.497 1.00 97.62 190 GLN A CA 1
ATOM 1469 C C . GLN A 1 190 ? 4.067 -7.830 -15.322 1.00 97.62 190 GLN A C 1
ATOM 1471 O O . GLN A 1 190 ? 4.762 -8.837 -15.442 1.00 97.62 190 GLN A O 1
ATOM 1476 N N . VAL A 1 191 ? 3.988 -7.147 -14.182 1.00 98.25 191 VAL A N 1
ATOM 1477 C CA . VAL A 1 191 ? 4.737 -7.488 -12.986 1.00 98.25 191 VAL A CA 1
ATOM 1478 C C . VAL A 1 191 ? 4.101 -8.677 -12.304 1.00 98.25 191 VAL A C 1
ATOM 1480 O O . VAL A 1 191 ? 2.924 -8.635 -11.932 1.00 98.25 191 VAL A O 1
ATOM 1483 N N . ARG A 1 192 ? 4.937 -9.685 -12.071 1.00 98.62 192 ARG A N 1
ATOM 1484 C CA . ARG A 1 192 ? 4.750 -10.660 -11.005 1.00 98.62 192 ARG A CA 1
ATOM 1485 C C . ARG A 1 192 ? 5.774 -10.378 -9.920 1.00 98.62 192 ARG A C 1
ATOM 1487 O O . ARG A 1 192 ? 6.955 -10.183 -10.215 1.00 98.62 192 ARG A O 1
ATOM 1494 N N . GLY A 1 193 ? 5.330 -10.311 -8.674 1.00 98.00 193 GLY A N 1
ATOM 1495 C CA . GLY A 1 193 ? 6.227 -10.010 -7.571 1.00 98.00 193 GLY A CA 1
ATOM 1496 C C . GLY A 1 193 ? 5.532 -9.886 -6.229 1.00 98.00 193 GLY A C 1
ATOM 1497 O O . GLY A 1 193 ? 4.323 -10.076 -6.104 1.00 98.00 193 GLY A O 1
ATOM 1498 N N . GLN A 1 194 ? 6.327 -9.571 -5.214 1.00 98.19 194 GLN A N 1
ATOM 1499 C CA . GLN A 1 194 ? 5.909 -9.582 -3.821 1.00 98.19 194 GLN A CA 1
ATOM 1500 C C . GLN A 1 194 ? 6.446 -8.355 -3.090 1.00 98.19 194 GLN A C 1
ATOM 1502 O O . GLN A 1 194 ? 7.646 -8.085 -3.088 1.00 98.19 194 GLN A O 1
ATOM 1507 N N . TYR A 1 195 ? 5.563 -7.625 -2.423 1.00 98.25 195 TYR A N 1
ATOM 1508 C CA . TYR A 1 195 ? 5.922 -6.553 -1.510 1.00 98.25 195 TYR A CA 1
ATOM 1509 C C . TYR A 1 195 ? 6.110 -7.100 -0.095 1.00 98.25 195 TYR A C 1
ATOM 1511 O O . TYR A 1 195 ? 5.156 -7.580 0.522 1.00 98.25 195 TYR A O 1
ATOM 1519 N N . ASP A 1 196 ? 7.326 -6.978 0.427 1.00 97.25 196 ASP A N 1
ATOM 1520 C CA . ASP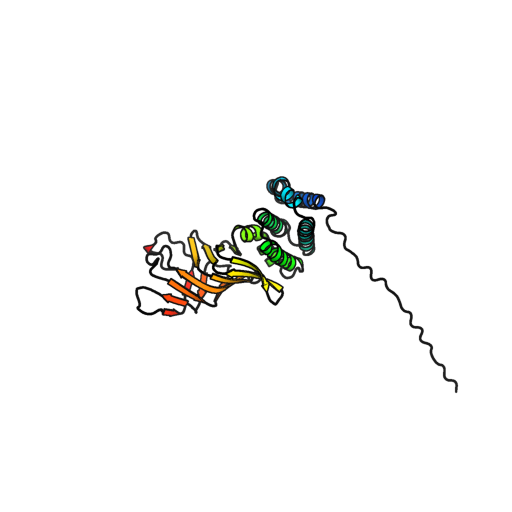 A 1 196 ? 7.629 -7.195 1.837 1.00 97.25 196 ASP A CA 1
ATOM 1521 C C . ASP A 1 196 ? 7.279 -5.921 2.615 1.00 97.25 196 ASP A C 1
ATOM 1523 O O . ASP A 1 196 ? 7.928 -4.875 2.475 1.00 97.25 196 ASP A O 1
ATOM 1527 N N . VAL A 1 197 ? 6.228 -5.997 3.433 1.00 96.69 197 VAL A N 1
ATOM 1528 C CA . VAL A 1 197 ? 5.731 -4.837 4.176 1.00 96.69 197 VAL A CA 1
ATOM 1529 C C . VAL A 1 197 ? 6.743 -4.390 5.232 1.00 96.69 197 VAL A C 1
ATOM 1531 O O . VAL A 1 197 ? 6.868 -3.190 5.482 1.00 96.69 197 VAL A O 1
ATOM 1534 N N . LEU A 1 198 ? 7.478 -5.317 5.856 1.00 96.00 198 LEU A N 1
ATOM 1535 C CA . LEU A 1 198 ? 8.410 -4.990 6.936 1.00 96.00 198 LEU A CA 1
ATOM 1536 C C . LEU A 1 198 ? 9.652 -4.287 6.410 1.00 96.00 198 LEU A C 1
ATOM 1538 O O . LEU A 1 198 ? 10.030 -3.227 6.930 1.00 96.00 198 LEU A O 1
ATOM 1542 N N . GLU A 1 199 ? 10.215 -4.818 5.333 1.00 95.19 199 GLU A N 1
ATOM 1543 C CA . GLU A 1 199 ? 11.414 -4.271 4.704 1.00 95.19 199 GLU A CA 1
ATOM 1544 C C . GLU A 1 199 ? 11.101 -3.078 3.787 1.00 95.19 199 GLU A C 1
ATOM 1546 O O . GLU A 1 199 ? 11.962 -2.229 3.541 1.00 95.19 199 GLU A O 1
ATOM 1551 N N . ASN A 1 200 ? 9.836 -2.915 3.372 1.00 95.25 200 ASN A N 1
ATOM 1552 C CA . ASN A 1 200 ? 9.401 -1.899 2.407 1.00 95.25 200 ASN A CA 1
ATOM 1553 C C . ASN A 1 200 ? 10.197 -2.013 1.103 1.00 95.25 200 ASN A C 1
ATOM 1555 O O . ASN A 1 200 ? 10.749 -1.038 0.572 1.00 95.25 200 ASN A O 1
ATOM 1559 N N . GLU A 1 201 ? 10.239 -3.250 0.625 1.00 96.75 201 GLU A N 1
ATOM 1560 C CA . GLU A 1 201 ? 10.963 -3.704 -0.549 1.00 96.75 201 GLU A CA 1
ATOM 1561 C C . GLU A 1 201 ? 10.020 -4.530 -1.426 1.00 96.75 201 GLU A C 1
ATOM 1563 O O . GLU A 1 201 ? 9.243 -5.341 -0.926 1.00 96.75 201 GLU A O 1
ATOM 1568 N N . PHE A 1 202 ? 10.057 -4.297 -2.735 1.00 97.94 202 PHE A N 1
ATOM 1569 C CA . PHE A 1 202 ? 9.255 -5.033 -3.705 1.00 97.94 202 PHE A CA 1
ATOM 1570 C C . PHE A 1 202 ? 10.167 -5.959 -4.499 1.00 97.94 202 PHE A C 1
ATOM 1572 O O . PHE A 1 202 ? 11.031 -5.490 -5.239 1.00 97.94 202 PHE A O 1
ATOM 1579 N N . ARG A 1 203 ? 9.983 -7.264 -4.335 1.00 97.62 203 ARG A N 1
ATOM 1580 C CA . ARG A 1 203 ? 10.714 -8.308 -5.050 1.00 97.62 203 ARG A CA 1
ATOM 1581 C C . ARG A 1 203 ? 9.997 -8.585 -6.361 1.00 97.62 203 ARG A C 1
ATOM 1583 O O . ARG A 1 203 ? 8.866 -9.064 -6.360 1.00 97.62 203 ARG A O 1
ATOM 1590 N N . VAL A 1 204 ? 10.628 -8.240 -7.471 1.00 98.12 204 VAL A N 1
ATOM 1591 C CA . VAL A 1 204 ? 10.122 -8.479 -8.820 1.00 98.12 204 VAL A CA 1
ATOM 1592 C C . VAL A 1 204 ? 10.618 -9.841 -9.285 1.00 98.12 204 VAL A C 1
ATOM 1594 O O . VAL A 1 204 ? 11.821 -10.077 -9.370 1.00 98.12 204 VAL A O 1
ATOM 1597 N N . GLU A 1 205 ? 9.688 -10.727 -9.622 1.00 98.19 205 GLU A N 1
ATOM 1598 C CA . GLU A 1 205 ? 9.998 -12.006 -10.263 1.00 98.19 205 GLU A CA 1
ATOM 1599 C C . GLU A 1 205 ? 10.158 -11.800 -11.770 1.00 98.19 205 GLU A C 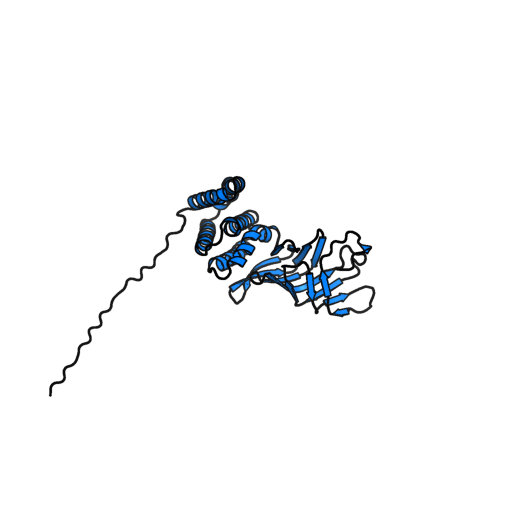1
ATOM 1601 O O . GLU A 1 205 ? 11.171 -12.190 -12.351 1.00 98.19 205 GLU A O 1
ATOM 1606 N N . THR A 1 206 ? 9.191 -11.113 -12.383 1.00 98.25 206 THR A N 1
ATOM 1607 C CA . THR A 1 206 ? 9.195 -10.733 -13.800 1.00 98.25 206 THR A CA 1
ATOM 1608 C C . THR A 1 206 ? 8.567 -9.360 -13.988 1.00 98.25 206 THR A C 1
ATOM 1610 O O . THR A 1 206 ? 7.664 -8.982 -13.242 1.00 98.25 206 THR A O 1
ATOM 1613 N N . GLY A 1 207 ? 8.986 -8.638 -15.021 1.00 97.69 207 GLY A N 1
ATOM 1614 C CA . GLY A 1 207 ? 8.326 -7.421 -15.481 1.00 97.69 207 GLY A CA 1
ATOM 1615 C C . GLY A 1 207 ? 8.854 -6.965 -16.838 1.00 97.69 207 GLY A C 1
ATOM 1616 O O . GLY A 1 207 ? 9.840 -7.501 -17.345 1.00 97.69 207 GLY A O 1
ATOM 1617 N N . ARG A 1 208 ? 8.199 -5.958 -17.413 1.00 96.75 208 ARG A N 1
ATOM 1618 C CA . ARG A 1 208 ? 8.596 -5.318 -18.670 1.00 96.75 208 ARG A CA 1
ATOM 1619 C C . ARG A 1 208 ? 8.627 -3.803 -18.524 1.00 96.75 208 ARG A C 1
ATOM 1621 O O . ARG A 1 208 ? 7.694 -3.213 -17.982 1.00 96.75 208 ARG A O 1
ATOM 1628 N N . LEU A 1 209 ? 9.690 -3.187 -19.017 1.00 95.06 209 LEU A N 1
ATOM 1629 C CA . LEU A 1 209 ? 9.810 -1.747 -19.191 1.00 95.06 209 LEU A CA 1
ATOM 1630 C C . LEU A 1 209 ? 9.668 -1.404 -20.665 1.00 95.06 209 LEU A C 1
ATOM 1632 O O . LEU A 1 209 ? 10.254 -2.075 -21.513 1.00 95.06 209 LEU A O 1
ATOM 1636 N N . ASP A 1 210 ? 8.963 -0.315 -20.925 1.00 91.62 210 ASP A N 1
ATOM 1637 C CA . ASP A 1 210 ? 8.805 0.270 -22.247 1.00 91.62 210 ASP A CA 1
ATOM 1638 C C . ASP A 1 210 ? 9.348 1.713 -22.183 1.00 91.62 210 ASP A C 1
ATOM 1640 O O . ASP A 1 210 ? 9.272 2.366 -21.138 1.00 91.62 210 ASP A O 1
ATOM 1644 N N . TRP A 1 211 ? 9.907 2.235 -23.279 1.00 91.50 211 TRP A N 1
ATOM 1645 C CA . TRP A 1 211 ? 10.442 3.611 -23.352 1.00 91.50 211 TRP A CA 1
ATOM 1646 C C . TRP A 1 211 ? 9.335 4.653 -23.573 1.00 91.50 211 TRP A C 1
ATOM 1648 O O . TRP A 1 211 ? 9.412 5.524 -24.446 1.00 91.50 211 TRP A O 1
ATOM 1658 N N . GLU A 1 212 ? 8.268 4.537 -22.788 1.00 88.69 212 GLU A N 1
ATOM 1659 C CA . GLU A 1 212 ? 7.065 5.350 -22.908 1.00 88.69 212 GLU A CA 1
ATOM 1660 C C . GLU A 1 212 ? 7.389 6.845 -22.825 1.00 88.69 212 GLU A C 1
ATOM 1662 O O . GLU A 1 212 ? 8.191 7.298 -22.003 1.00 88.69 212 GLU A O 1
ATOM 1667 N N . ARG A 1 213 ? 6.707 7.651 -23.644 1.00 86.12 213 ARG A N 1
ATOM 1668 C CA . ARG A 1 213 ? 6.841 9.112 -23.676 1.00 86.12 213 ARG A CA 1
ATOM 1669 C C . ARG A 1 213 ? 8.248 9.586 -24.061 1.00 86.12 213 ARG A C 1
ATOM 1671 O O . ARG A 1 213 ? 8.607 10.727 -23.756 1.00 86.12 213 ARG A O 1
ATOM 1678 N N . THR A 1 214 ? 9.033 8.746 -24.729 1.00 88.69 214 THR A N 1
ATOM 1679 C CA . THR A 1 214 ? 10.295 9.114 -25.385 1.00 88.69 214 THR A CA 1
ATOM 1680 C C . THR A 1 214 ? 10.136 9.035 -26.906 1.00 88.69 214 THR A C 1
ATOM 1682 O O . THR A 1 214 ? 9.087 8.655 -27.415 1.00 88.69 214 THR A O 1
ATOM 1685 N N . VAL A 1 215 ? 11.180 9.379 -27.664 1.00 90.38 215 VAL A N 1
ATOM 1686 C CA . VAL A 1 215 ? 11.191 9.179 -29.129 1.00 90.38 215 VAL A CA 1
ATOM 1687 C C . VAL A 1 215 ? 11.375 7.715 -29.551 1.00 90.38 215 VAL A C 1
ATOM 1689 O O . VAL A 1 215 ? 11.439 7.452 -30.743 1.00 90.38 215 VAL A O 1
ATOM 1692 N N . ARG A 1 216 ? 11.517 6.793 -28.590 1.00 91.25 216 ARG A N 1
ATOM 1693 C CA . ARG A 1 216 ? 11.718 5.347 -28.789 1.00 91.25 216 ARG A CA 1
ATOM 1694 C C . ARG A 1 216 ? 10.560 4.514 -28.234 1.00 91.25 216 ARG A C 1
ATOM 1696 O O . ARG A 1 216 ? 10.707 3.321 -27.980 1.00 91.25 216 ARG A O 1
ATOM 1703 N N . GLU A 1 217 ? 9.425 5.157 -27.976 1.00 90.31 217 GLU A N 1
ATOM 1704 C CA . GLU A 1 217 ? 8.212 4.482 -27.527 1.00 90.31 217 GLU A CA 1
ATOM 1705 C C . GLU A 1 217 ? 7.726 3.502 -28.602 1.00 90.31 217 GLU A C 1
ATOM 1707 O O . GLU A 1 217 ? 7.594 3.871 -29.764 1.00 90.31 217 GLU A O 1
ATOM 1712 N N . GLY A 1 218 ? 7.484 2.248 -28.213 1.00 89.62 218 GLY A N 1
ATOM 1713 C CA . GLY A 1 218 ? 7.128 1.159 -29.130 1.00 89.62 218 GLY A CA 1
ATOM 1714 C C . GLY A 1 218 ? 8.329 0.455 -29.769 1.00 89.62 218 GLY A C 1
ATOM 1715 O O . GLY A 1 218 ? 8.249 -0.744 -30.022 1.00 89.62 218 GLY A O 1
ATOM 1716 N N . ASP A 1 219 ? 9.448 1.157 -29.948 1.00 91.81 219 ASP A N 1
ATOM 1717 C CA . ASP A 1 219 ? 10.657 0.588 -30.555 1.00 91.81 219 ASP A CA 1
ATOM 1718 C C . ASP A 1 219 ? 11.529 -0.142 -29.528 1.00 91.81 219 ASP A C 1
ATOM 1720 O O . ASP A 1 219 ? 12.180 -1.139 -29.841 1.00 91.81 219 ASP A O 1
ATOM 1724 N N . PHE A 1 220 ? 11.604 0.394 -28.305 1.00 94.00 220 PHE A N 1
ATOM 1725 C CA . PHE A 1 220 ? 12.505 -0.079 -27.255 1.00 94.00 220 PHE A CA 1
ATOM 1726 C C . PHE A 1 220 ? 11.720 -0.705 -26.104 1.00 94.00 220 PHE A C 1
ATOM 1728 O O . PHE A 1 220 ? 10.859 -0.060 -25.497 1.00 94.00 220 PHE A O 1
ATOM 1735 N N . GLN A 1 221 ? 12.097 -1.933 -25.749 1.00 94.94 221 GLN A N 1
ATOM 1736 C CA . GLN A 1 221 ? 11.538 -2.660 -24.610 1.00 94.94 221 GLN A CA 1
ATOM 1737 C C . GLN A 1 221 ? 12.621 -3.422 -23.846 1.00 94.94 221 GLN A C 1
ATOM 1739 O O . GLN A 1 221 ? 13.628 -3.846 -24.415 1.00 94.94 221 GLN A O 1
ATOM 1744 N N . ALA A 1 222 ? 12.411 -3.633 -22.550 1.00 96.12 222 ALA A N 1
ATOM 1745 C CA . ALA A 1 222 ? 13.268 -4.484 -21.735 1.00 96.12 222 ALA A CA 1
ATOM 1746 C C . ALA A 1 222 ? 12.445 -5.424 -20.855 1.00 96.12 222 ALA A C 1
ATOM 1748 O O . ALA A 1 222 ? 11.595 -4.983 -20.081 1.00 96.12 222 ALA A O 1
ATOM 1749 N N . GLU A 1 223 ? 12.742 -6.719 -20.916 1.00 97.50 223 GLU A N 1
ATOM 1750 C CA . GLU A 1 223 ? 12.289 -7.674 -19.906 1.00 97.50 223 GLU A CA 1
ATOM 1751 C C . GLU A 1 223 ? 13.259 -7.675 -18.729 1.00 97.50 223 GLU A C 1
ATOM 1753 O O . GLU A 1 223 ? 14.473 -7.708 -18.923 1.00 97.50 223 GLU A O 1
ATOM 1758 N N . VAL A 1 224 ? 12.730 -7.677 -17.510 1.00 97.31 224 VAL A N 1
ATOM 1759 C CA . VAL A 1 224 ? 13.514 -7.707 -16.271 1.00 97.31 224 VAL A CA 1
ATOM 1760 C C . VAL A 1 224 ? 13.047 -8.841 -15.373 1.00 97.31 224 VAL A C 1
ATOM 1762 O O . VAL A 1 224 ? 11.853 -9.158 -15.325 1.00 97.31 224 VAL A O 1
ATOM 1765 N N . ARG A 1 225 ? 13.983 -9.476 -14.666 1.00 96.81 225 ARG A N 1
ATOM 1766 C CA . ARG A 1 225 ? 13.698 -10.640 -13.815 1.00 96.81 225 ARG A CA 1
ATOM 1767 C C . ARG A 1 225 ? 14.463 -10.573 -12.499 1.00 96.81 225 ARG A C 1
ATOM 1769 O O . ARG A 1 225 ? 15.505 -9.932 -12.426 1.00 96.81 225 ARG A O 1
ATOM 1776 N N . ALA A 1 226 ? 13.919 -11.228 -11.476 1.00 96.12 226 ALA A N 1
ATOM 1777 C CA . ALA A 1 226 ? 14.585 -11.534 -10.207 1.00 96.12 226 ALA A CA 1
ATOM 1778 C C . ALA A 1 226 ? 15.415 -10.378 -9.603 1.00 96.12 226 ALA A C 1
ATOM 1780 O O . ALA A 1 226 ? 16.625 -10.491 -9.427 1.00 96.12 226 ALA A O 1
ATOM 1781 N N . PHE A 1 227 ? 14.768 -9.263 -9.262 1.00 96.62 227 PHE A N 1
ATOM 1782 C CA . PHE A 1 227 ? 15.441 -8.129 -8.616 1.00 96.62 227 PHE A CA 1
ATOM 1783 C C . PHE A 1 227 ? 14.538 -7.430 -7.603 1.00 96.62 227 PHE A C 1
ATOM 1785 O O . PHE A 1 227 ? 13.323 -7.611 -7.600 1.00 96.62 227 PHE A O 1
ATOM 1792 N N . ASN A 1 228 ? 15.131 -6.583 -6.763 1.00 96.69 228 ASN A N 1
ATOM 1793 C CA . ASN A 1 228 ? 14.407 -5.899 -5.700 1.00 96.69 228 ASN A CA 1
ATOM 1794 C C . ASN A 1 228 ? 14.367 -4.384 -5.917 1.00 96.69 228 ASN A C 1
ATOM 1796 O O . ASN A 1 228 ? 15.358 -3.751 -6.283 1.00 96.69 228 ASN A O 1
ATOM 1800 N N . ILE A 1 229 ? 13.220 -3.785 -5.613 1.00 96.19 229 ILE A N 1
ATOM 1801 C CA . ILE A 1 229 ? 13.003 -2.341 -5.619 1.00 96.19 229 ILE A CA 1
ATOM 1802 C C . ILE A 1 229 ? 12.891 -1.867 -4.174 1.00 96.19 229 ILE A C 1
ATOM 1804 O O . ILE A 1 229 ? 11.987 -2.269 -3.443 1.00 96.19 229 ILE A O 1
ATOM 1808 N N . ARG A 1 230 ? 13.764 -0.943 -3.767 1.00 94.56 230 ARG A N 1
ATOM 1809 C CA . ARG A 1 230 ? 13.635 -0.237 -2.485 1.00 94.56 230 ARG A CA 1
ATOM 1810 C C . ARG A 1 230 ? 12.708 0.962 -2.652 1.00 94.56 230 ARG A C 1
ATOM 1812 O O . ARG A 1 230 ? 13.066 1.952 -3.288 1.00 94.56 230 ARG A O 1
ATOM 1819 N N . LEU A 1 231 ? 11.542 0.922 -2.013 1.00 94.56 231 LEU A N 1
ATOM 1820 C CA . LEU A 1 231 ? 10.459 1.877 -2.280 1.00 94.56 231 LEU A CA 1
ATOM 1821 C C . LEU A 1 231 ? 10.707 3.285 -1.702 1.00 94.56 231 LEU A C 1
ATOM 1823 O O . LEU A 1 231 ? 9.942 4.199 -1.979 1.00 94.56 231 LEU A O 1
ATOM 1827 N N . LYS A 1 232 ? 11.781 3.495 -0.928 1.00 90.50 232 LYS A N 1
ATOM 1828 C CA . LYS A 1 232 ? 12.150 4.821 -0.390 1.00 90.50 232 LYS A CA 1
ATOM 1829 C C . LYS A 1 232 ? 12.640 5.801 -1.465 1.00 90.50 232 LYS A C 1
ATOM 1831 O O . LYS A 1 232 ? 12.718 6.997 -1.200 1.00 90.50 232 LYS A O 1
ATOM 1836 N N . GLY A 1 233 ? 13.048 5.309 -2.634 1.00 91.31 233 GLY A N 1
ATOM 1837 C CA . GLY A 1 233 ? 13.569 6.122 -3.736 1.00 91.31 233 GLY A CA 1
ATOM 1838 C C . GLY A 1 233 ? 12.607 6.207 -4.917 1.00 91.31 233 GLY A C 1
ATOM 1839 O O . GLY A 1 233 ? 11.453 5.815 -4.826 1.00 91.31 233 GLY A O 1
ATOM 1840 N N . SER A 1 234 ? 13.109 6.689 -6.049 1.00 93.31 234 SER A N 1
ATOM 1841 C CA . SER A 1 234 ? 12.419 6.689 -7.351 1.00 93.31 234 SER A CA 1
ATOM 1842 C C . SER A 1 234 ? 13.285 6.047 -8.439 1.00 93.31 234 SER A C 1
ATOM 1844 O O . SER A 1 234 ? 13.276 6.445 -9.604 1.00 93.31 234 SER A O 1
ATOM 1846 N N . THR A 1 235 ? 14.097 5.076 -8.019 1.00 92.50 235 THR A N 1
ATOM 1847 C CA . THR A 1 235 ? 15.118 4.411 -8.829 1.00 92.50 235 THR A CA 1
ATOM 1848 C C . THR A 1 235 ? 15.191 2.932 -8.491 1.00 92.50 235 THR A C 1
ATOM 1850 O O . THR A 1 235 ? 14.981 2.563 -7.334 1.00 92.50 235 THR A O 1
ATOM 1853 N N . PHE A 1 236 ? 15.610 2.117 -9.451 1.00 94.00 236 PHE A N 1
ATOM 1854 C CA . PHE A 1 236 ? 16.106 0.767 -9.197 1.00 94.00 236 PHE A CA 1
ATOM 1855 C C . PHE A 1 236 ? 17.183 0.399 -10.218 1.00 94.00 236 PHE A C 1
ATOM 1857 O O . PHE A 1 236 ? 17.325 1.050 -11.251 1.00 94.00 236 PHE A O 1
ATOM 1864 N N . THR A 1 237 ? 17.935 -0.651 -9.913 1.00 94.56 237 THR A N 1
ATOM 1865 C CA . THR A 1 237 ? 18.912 -1.248 -10.821 1.00 94.56 237 THR A CA 1
ATOM 1866 C C . THR A 1 237 ? 18.672 -2.750 -10.841 1.00 94.56 237 THR A C 1
ATOM 1868 O O . THR A 1 237 ? 18.379 -3.330 -9.797 1.00 94.56 237 THR A O 1
ATOM 1871 N N . THR A 1 238 ? 18.809 -3.368 -12.007 1.00 95.44 238 THR A N 1
ATOM 1872 C CA . THR A 1 238 ? 18.824 -4.826 -12.171 1.00 95.44 238 THR A CA 1
ATOM 1873 C C . THR A 1 238 ? 19.931 -5.200 -13.144 1.00 95.44 238 THR A C 1
ATOM 1875 O O . THR A 1 238 ? 20.138 -4.495 -14.124 1.00 95.44 238 THR A O 1
ATOM 1878 N N . ASP A 1 239 ? 20.656 -6.273 -12.861 1.00 95.06 239 ASP A N 1
ATOM 1879 C CA . ASP A 1 239 ? 21.652 -6.900 -13.738 1.00 95.06 239 ASP A CA 1
ATOM 1880 C C . ASP A 1 239 ? 21.041 -7.989 -14.639 1.00 95.06 239 ASP A C 1
ATOM 1882 O O . ASP A 1 239 ? 21.735 -8.592 -15.456 1.00 95.06 239 ASP A O 1
ATOM 1886 N N . SER A 1 240 ? 19.732 -8.226 -14.510 1.00 93.12 240 SER A N 1
ATOM 1887 C CA . SER A 1 240 ? 18.989 -9.263 -15.220 1.00 93.12 240 SER A CA 1
ATOM 1888 C C . SER A 1 240 ? 17.961 -8.644 -16.170 1.00 93.12 240 SER A C 1
ATOM 1890 O O . SER A 1 240 ? 16.755 -8.894 -16.078 1.00 93.12 240 SER A O 1
ATOM 1892 N N . ALA A 1 241 ? 18.446 -7.787 -17.075 1.00 96.94 241 ALA A N 1
ATOM 1893 C CA . ALA A 1 241 ? 17.641 -7.185 -18.132 1.00 96.94 241 ALA A CA 1
ATOM 1894 C C . ALA A 1 241 ? 17.956 -7.799 -19.502 1.00 96.94 241 ALA A C 1
ATOM 1896 O O . ALA A 1 241 ? 19.114 -8.041 -19.843 1.00 96.94 241 ALA A O 1
ATOM 1897 N N . THR A 1 242 ? 16.913 -8.014 -20.302 1.00 97.25 242 THR A N 1
ATOM 1898 C CA . THR A 1 242 ? 17.001 -8.372 -21.723 1.00 97.25 242 THR A CA 1
ATOM 1899 C C . THR A 1 242 ? 16.356 -7.261 -22.536 1.00 97.25 242 THR A C 1
ATOM 1901 O O . THR A 1 242 ? 15.133 -7.138 -22.568 1.00 97.25 242 THR A O 1
ATOM 1904 N N . PHE A 1 243 ? 17.187 -6.431 -23.154 1.00 96.00 243 PHE A N 1
ATOM 1905 C CA . PHE A 1 243 ? 16.790 -5.285 -23.957 1.00 96.00 243 PHE A CA 1
ATOM 1906 C C . PHE A 1 243 ? 16.595 -5.683 -25.420 1.00 96.00 243 PHE A C 1
ATOM 1908 O O . PHE A 1 243 ? 17.427 -6.381 -25.999 1.00 96.00 243 PHE A O 1
ATOM 1915 N N . GLN A 1 244 ? 15.509 -5.216 -26.021 1.00 94.75 244 GLN A N 1
ATOM 1916 C CA . GLN A 1 244 ? 15.194 -5.404 -27.430 1.00 94.75 244 GLN A CA 1
ATOM 1917 C C . GLN A 1 244 ? 14.975 -4.037 -28.077 1.00 94.75 244 GLN A C 1
ATOM 1919 O O . GLN A 1 244 ? 14.319 -3.165 -27.500 1.00 94.75 244 GLN A O 1
ATOM 1924 N N . SER A 1 245 ? 15.530 -3.865 -29.274 1.00 93.69 245 SER A N 1
ATOM 1925 C CA . SER A 1 245 ? 15.369 -2.664 -30.085 1.00 93.69 245 SER A CA 1
ATOM 1926 C C . SER A 1 245 ? 15.421 -2.992 -31.572 1.00 93.69 245 SER A C 1
ATOM 1928 O O . SER A 1 245 ? 15.891 -4.054 -31.973 1.00 93.69 245 SER A O 1
ATOM 1930 N N . ASP A 1 246 ? 14.990 -2.038 -32.388 1.00 92.38 246 ASP A N 1
ATOM 1931 C CA . ASP A 1 246 ? 15.138 -2.040 -33.846 1.00 92.38 246 ASP A CA 1
ATOM 1932 C C . ASP A 1 246 ? 16.588 -1.803 -34.321 1.00 92.38 246 ASP A C 1
ATOM 1934 O O . ASP A 1 246 ? 16.921 -2.066 -35.475 1.00 92.38 246 ASP A O 1
ATOM 1938 N N . MET A 1 247 ? 17.467 -1.313 -33.439 1.00 91.00 247 MET A N 1
ATOM 1939 C CA . MET A 1 247 ? 18.855 -0.965 -33.769 1.00 91.00 247 MET A CA 1
ATOM 1940 C C . MET A 1 247 ? 19.775 -2.184 -33.901 1.00 91.00 247 MET A C 1
ATOM 1942 O O . MET A 1 247 ? 20.828 -2.090 -34.532 1.00 91.00 247 MET A O 1
ATOM 1946 N N . PHE A 1 248 ? 19.412 -3.310 -33.284 1.00 89.06 248 PHE A N 1
ATOM 1947 C CA . PHE A 1 248 ? 20.220 -4.526 -33.266 1.00 89.06 248 PHE A CA 1
ATOM 1948 C C . PHE A 1 248 ? 19.351 -5.731 -33.623 1.00 89.06 248 PHE A C 1
ATOM 1950 O O . PHE A 1 248 ? 18.235 -5.867 -33.137 1.00 89.06 248 PHE A O 1
ATOM 1957 N N . GLY A 1 249 ? 19.880 -6.656 -34.426 1.00 88.75 249 GLY A N 1
ATOM 1958 C CA . GLY A 1 249 ? 19.152 -7.873 -34.809 1.00 88.75 249 GLY A CA 1
ATOM 1959 C C . GLY A 1 249 ? 19.017 -8.921 -33.695 1.00 88.75 249 GLY A C 1
ATOM 1960 O O . GLY A 1 249 ? 18.387 -9.953 -33.907 1.00 88.75 249 GLY A O 1
ATOM 1961 N N . THR A 1 250 ? 19.622 -8.694 -32.525 1.00 93.88 250 THR A N 1
ATOM 1962 C CA . THR A 1 250 ? 19.634 -9.632 -31.394 1.00 93.88 250 THR A CA 1
ATOM 1963 C C . THR A 1 250 ? 19.395 -8.901 -30.071 1.00 93.88 250 THR A C 1
ATOM 1965 O O . THR A 1 250 ? 19.972 -7.825 -29.883 1.00 93.88 250 THR A O 1
ATOM 1968 N N . PRO A 1 251 ? 18.631 -9.484 -29.126 1.00 95.31 251 PRO A N 1
ATOM 1969 C CA . PRO A 1 251 ? 18.476 -8.922 -27.787 1.00 95.31 251 PRO A CA 1
ATOM 1970 C C . PRO A 1 251 ? 19.813 -8.758 -27.054 1.00 95.31 251 PRO A C 1
ATOM 1972 O O . PRO A 1 251 ? 20.706 -9.598 -27.175 1.00 95.31 251 PRO A O 1
ATOM 1975 N N . LEU A 1 252 ? 19.937 -7.690 -26.266 1.00 95.31 252 LEU A N 1
ATOM 1976 C CA . LEU A 1 252 ? 21.110 -7.409 -25.440 1.00 95.31 252 LEU A CA 1
ATOM 1977 C C . LEU A 1 252 ? 20.821 -7.740 -23.977 1.00 95.31 252 LEU A C 1
ATOM 1979 O O . LEU A 1 252 ? 19.816 -7.300 -23.421 1.00 95.31 252 LEU A O 1
ATOM 1983 N N . HIS A 1 253 ? 21.727 -8.472 -23.336 1.00 96.25 253 HIS A N 1
ATOM 1984 C CA . HIS A 1 253 ? 21.646 -8.776 -21.909 1.00 96.25 253 HIS A CA 1
ATOM 1985 C C . HIS A 1 253 ? 22.562 -7.853 -21.107 1.00 96.25 253 HIS A C 1
ATOM 1987 O O . HIS A 1 253 ? 23.687 -7.579 -21.530 1.00 96.25 253 HIS A O 1
ATOM 1993 N N . GLY A 1 254 ? 22.111 -7.400 -19.939 1.00 94.75 254 GLY A N 1
ATOM 1994 C CA . GLY A 1 254 ? 22.974 -6.646 -19.036 1.00 94.75 254 GLY A CA 1
ATOM 1995 C C . GLY A 1 254 ? 22.235 -5.885 -17.946 1.00 94.75 254 GLY A C 1
ATOM 1996 O O . GLY A 1 254 ? 21.128 -6.239 -17.541 1.00 94.75 254 GLY A O 1
ATOM 1997 N N . THR A 1 255 ? 22.882 -4.815 -17.484 1.00 95.06 255 THR A N 1
ATOM 1998 C CA . THR A 1 255 ? 22.401 -3.990 -16.378 1.00 95.06 255 THR A CA 1
ATOM 1999 C C . THR A 1 255 ? 21.517 -2.851 -16.864 1.00 95.06 255 THR A C 1
ATOM 2001 O O . THR A 1 255 ? 21.925 -2.038 -17.693 1.00 95.06 255 THR A O 1
ATOM 2004 N N . LEU A 1 256 ? 20.325 -2.745 -16.283 1.00 94.25 256 LEU A N 1
ATOM 2005 C CA . LEU A 1 256 ? 19.399 -1.641 -16.482 1.00 94.25 256 LEU A CA 1
ATOM 2006 C C . LEU A 1 256 ? 19.373 -0.746 -15.243 1.00 94.25 256 LEU A C 1
ATOM 2008 O O . LEU A 1 256 ? 19.153 -1.208 -14.121 1.00 94.25 256 LEU A O 1
ATOM 2012 N N . HIS A 1 257 ? 19.549 0.555 -15.467 1.00 92.50 257 HIS A N 1
ATOM 2013 C CA . HIS A 1 257 ? 19.393 1.593 -14.454 1.00 92.50 257 HIS A CA 1
ATOM 2014 C C . HIS A 1 257 ? 18.118 2.385 -14.721 1.00 92.50 257 HIS A C 1
ATOM 2016 O O . HIS A 1 257 ? 18.024 3.115 -15.705 1.00 92.50 257 HIS A O 1
ATOM 2022 N N . PHE A 1 258 ? 17.157 2.270 -13.813 1.00 89.62 258 PHE A N 1
ATOM 2023 C CA . PHE A 1 258 ? 15.883 2.965 -13.885 1.00 89.62 258 PHE A CA 1
ATOM 2024 C C . PHE A 1 258 ? 15.860 4.158 -12.934 1.00 89.62 258 PHE A C 1
ATOM 2026 O O . PHE A 1 258 ? 16.243 4.049 -11.760 1.00 89.62 258 PHE A O 1
ATOM 2033 N N . LYS A 1 259 ? 15.365 5.302 -13.413 1.00 89.38 259 LYS A N 1
ATOM 2034 C CA . LYS A 1 259 ? 15.211 6.511 -12.600 1.00 89.38 259 LYS A CA 1
ATOM 2035 C C . LYS A 1 259 ? 14.142 7.419 -13.173 1.00 89.38 259 LYS A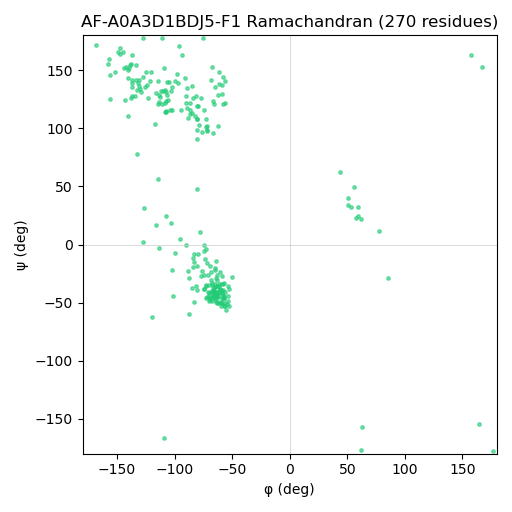 C 1
ATOM 2037 O O . LYS A 1 259 ? 14.297 7.915 -14.280 1.00 89.38 259 LYS A O 1
ATOM 2042 N N . VAL A 1 260 ? 13.158 7.777 -12.350 1.00 87.81 260 VAL A N 1
ATOM 2043 C CA . VAL A 1 260 ? 12.199 8.827 -12.713 1.00 87.81 260 VAL A CA 1
ATOM 2044 C C . VAL A 1 260 ? 12.924 10.175 -12.798 1.00 87.81 260 VAL A C 1
ATOM 2046 O O . VAL A 1 260 ? 13.549 10.629 -11.826 1.00 87.81 260 VAL A O 1
ATOM 2049 N N . GLN A 1 261 ? 12.841 10.838 -13.952 1.00 82.62 261 GLN A N 1
ATOM 2050 C CA . GLN A 1 261 ? 13.415 12.168 -14.164 1.00 82.62 261 GLN A CA 1
ATOM 2051 C C . GLN A 1 261 ? 12.332 13.164 -14.574 1.00 82.62 261 GLN A C 1
ATOM 2053 O O . GLN A 1 261 ? 11.457 12.862 -15.372 1.00 82.62 261 GLN A O 1
ATOM 2058 N N . ALA A 1 262 ? 12.410 14.388 -14.064 1.00 83.94 262 ALA A N 1
ATOM 2059 C CA . ALA A 1 262 ? 11.524 15.449 -14.514 1.00 83.94 262 ALA A CA 1
ATOM 2060 C C . ALA A 1 262 ? 12.057 16.025 -15.831 1.00 83.94 262 ALA A C 1
ATOM 2062 O O . ALA A 1 262 ? 12.957 16.858 -15.815 1.00 83.94 262 ALA A O 1
ATOM 2063 N N . GLU A 1 263 ? 11.512 15.589 -16.964 1.00 85.31 263 GLU A N 1
ATOM 2064 C CA . GLU A 1 263 ? 11.814 16.183 -18.270 1.00 85.31 263 GLU A CA 1
ATOM 2065 C C . GLU A 1 263 ? 10.525 16.304 -19.078 1.00 85.31 263 GLU A C 1
ATOM 2067 O O . GLU A 1 263 ? 9.802 15.330 -19.253 1.00 85.31 263 GLU A O 1
ATOM 2072 N N . LYS A 1 264 ? 10.198 17.496 -19.573 1.00 80.81 264 LYS A N 1
ATOM 2073 C CA . LYS A 1 264 ? 8.939 17.745 -20.295 1.00 80.81 264 LYS A CA 1
ATOM 2074 C C . LYS A 1 264 ? 9.062 17.482 -21.795 1.00 80.81 264 LYS A C 1
ATOM 2076 O O . LYS A 1 264 ? 8.054 17.246 -22.451 1.00 80.81 264 LYS A O 1
ATOM 2081 N N . GLN A 1 265 ? 10.273 17.527 -22.345 1.00 83.31 265 GLN A N 1
ATOM 2082 C CA . GLN A 1 265 ? 10.517 17.369 -23.775 1.00 83.31 265 GLN A CA 1
ATOM 2083 C C . GLN A 1 265 ? 10.842 15.910 -24.104 1.00 83.31 265 GLN A C 1
ATOM 2085 O O . GLN A 1 265 ? 11.893 15.410 -23.712 1.00 83.31 265 GLN A O 1
ATOM 2090 N N . ALA A 1 266 ? 9.989 15.245 -24.890 1.00 80.75 266 ALA A N 1
ATOM 2091 C CA . ALA A 1 266 ? 10.173 13.838 -25.274 1.00 80.75 266 ALA A CA 1
ATOM 2092 C C . ALA A 1 266 ? 11.561 13.545 -25.877 1.00 80.75 266 ALA A C 1
ATOM 2094 O O . ALA A 1 266 ? 12.179 12.538 -25.553 1.00 80.75 266 ALA A O 1
ATOM 2095 N N . LYS A 1 267 ? 12.101 14.474 -26.681 1.00 84.38 267 LYS A N 1
ATOM 2096 C CA . LYS A 1 267 ? 13.434 14.362 -27.305 1.00 84.38 267 LYS A CA 1
ATOM 2097 C C . LYS A 1 267 ? 14.605 14.363 -26.314 1.00 84.38 267 LYS A C 1
ATOM 2099 O O . LYS A 1 267 ? 15.699 13.960 -26.685 1.00 84.38 267 LYS A O 1
ATOM 2104 N N . LYS A 1 268 ? 14.401 14.855 -25.089 1.00 82.81 268 LYS A N 1
ATOM 2105 C CA . LYS A 1 268 ? 15.425 14.916 -24.033 1.00 82.81 268 LYS A CA 1
ATOM 2106 C C . LYS A 1 268 ? 15.306 13.776 -23.024 1.00 82.81 268 LYS A C 1
ATOM 2108 O O . LYS A 1 268 ? 16.177 13.625 -22.173 1.00 82.81 268 LYS A O 1
ATOM 2113 N N . ARG A 1 269 ? 14.243 12.974 -23.107 1.00 82.12 269 ARG A N 1
ATOM 2114 C CA . ARG A 1 269 ? 14.064 11.793 -22.265 1.00 82.12 269 ARG A CA 1
ATOM 2115 C C . ARG A 1 269 ? 14.876 10.644 -22.850 1.00 82.12 269 ARG A C 1
ATOM 2117 O O . ARG A 1 269 ? 14.653 10.242 -23.986 1.00 82.12 269 ARG A O 1
ATOM 2124 N N . THR A 1 270 ? 15.828 10.144 -22.073 1.00 71.50 270 THR A N 1
ATOM 2125 C CA . THR A 1 270 ? 16.741 9.054 -22.464 1.00 71.50 270 THR A CA 1
ATOM 2126 C C . THR A 1 270 ? 16.526 7.773 -21.658 1.00 71.50 270 THR A C 1
ATOM 2128 O O . THR A 1 270 ? 17.187 6.769 -21.910 1.00 71.50 270 THR A O 1
ATOM 2131 N N . TYR A 1 271 ? 15.617 7.806 -20.688 1.00 69.62 271 TYR A N 1
ATOM 2132 C CA . TYR A 1 271 ? 15.359 6.738 -19.729 1.00 69.62 271 TYR A CA 1
ATOM 2133 C C . TYR A 1 271 ? 14.001 6.066 -20.009 1.00 69.62 271 TYR A C 1
ATOM 2135 O O . TYR A 1 271 ? 13.112 6.748 -20.530 1.00 69.62 271 TYR A O 1
ATOM 2143 N N . PRO A 1 272 ? 13.830 4.780 -19.654 1.00 61.53 272 PRO A N 1
ATOM 2144 C CA . PRO A 1 272 ? 12.537 4.241 -19.248 1.00 61.53 272 PRO A CA 1
ATOM 2145 C C . PRO A 1 272 ? 12.206 4.664 -17.806 1.00 61.53 272 PRO A C 1
ATOM 2147 O O . PRO A 1 272 ? 13.135 4.688 -16.956 1.00 61.53 272 PRO A O 1
#

Radius of gyration: 26.12 Å; Cα contacts (8 Å, |Δi|>4): 490; chains: 1; bounding box: 48×70×102 Å

Secondary structure (DSSP, 8-state):
---------------------PPPS-SSHHHHHHHHHHHHHTT-HHHHHHIIIIIHHHHHTS-HHHHHHHHHHHHHHHHTT--IIIIIHHHHHHHHHHHHS--HHHHHHHHHHHHHHHS-STTHHHHHHHHHTHHHHHHH-EEEEETTEEEEEESSEEEEEE-TTS-EEEEEEEEEEEEEETTEEEEEEEEEEEEETTTTEEEEEEEEEE-TTSTTTTT-EEEEEEEEEETTSSEEEEEEEEEE-TT-SSPEEEEEEEE------GGG----

pLDDT: mean 90.68, std 15.7, range [30.14, 98.81]

Mean predicted aligned error: 7.18 Å